Protein AF-A0AAD9QFB3-F1 (afdb_monomer)

Radius of gyration: 16.31 Å; Cα contacts (8 Å, |Δi|>4): 448; chains: 1; bounding box: 41×35×41 Å

Structure (mmCIF, N/CA/C/O backbone):
data_AF-A0AAD9QFB3-F1
#
_entry.id   AF-A0AAD9QFB3-F1
#
loop_
_atom_site.group_PDB
_atom_site.id
_atom_site.type_symbol
_atom_site.label_atom_id
_atom_site.label_alt_id
_atom_site.label_comp_id
_atom_site.label_asym_id
_atom_site.label_entity_id
_atom_site.label_seq_id
_atom_site.pdbx_PDB_ins_code
_atom_site.Cartn_x
_atom_site.Cartn_y
_atom_site.Cartn_z
_atom_site.occupancy
_atom_site.B_iso_or_equiv
_atom_site.auth_seq_id
_atom_site.auth_comp_id
_atom_site.auth_asym_id
_atom_site.auth_atom_id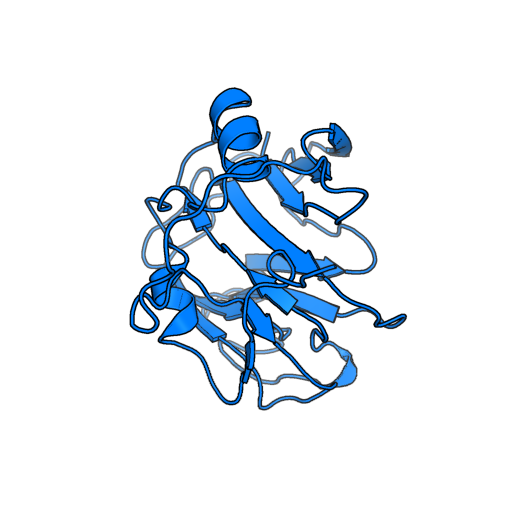
_atom_site.pdbx_PDB_model_num
ATOM 1 N N . MET A 1 1 ? -18.354 4.477 4.565 1.00 24.70 1 MET A N 1
ATOM 2 C CA . MET A 1 1 ? -17.288 5.054 5.407 1.00 24.70 1 MET A CA 1
ATOM 3 C C . MET A 1 1 ? -16.095 4.123 5.276 1.00 24.70 1 MET A C 1
ATOM 5 O O . MET A 1 1 ? -15.901 3.274 6.130 1.00 24.70 1 MET A O 1
ATOM 9 N N . PHE A 1 2 ? -15.364 4.218 4.167 1.00 27.84 2 PHE A N 1
ATOM 10 C CA . PHE A 1 2 ? -14.051 3.584 4.027 1.00 27.84 2 PHE A CA 1
ATOM 11 C C . PHE A 1 2 ? -13.033 4.673 4.279 1.00 27.84 2 PHE A C 1
ATOM 13 O O . PHE A 1 2 ? -12.935 5.585 3.470 1.00 27.84 2 PHE A O 1
ATOM 20 N N . LEU A 1 3 ? -12.399 4.649 5.445 1.00 29.14 3 LEU A N 1
ATOM 21 C CA . LEU A 1 3 ? -11.406 5.641 5.809 1.00 29.14 3 LEU A CA 1
ATOM 22 C C . LEU A 1 3 ? -10.061 5.149 5.288 1.00 29.14 3 LEU A C 1
ATOM 24 O O . LEU A 1 3 ? -9.533 4.160 5.792 1.00 29.14 3 LEU A O 1
ATOM 28 N N . VAL A 1 4 ? -9.553 5.808 4.252 1.00 38.34 4 VAL A N 1
ATOM 29 C CA . VAL A 1 4 ? -8.130 5.738 3.942 1.00 38.34 4 VAL A CA 1
ATOM 30 C C . VAL A 1 4 ? -7.520 7.009 4.510 1.00 38.34 4 VAL A C 1
ATOM 32 O O . VAL A 1 4 ? -7.871 8.114 4.089 1.00 38.34 4 VAL A O 1
ATOM 35 N N . ASP A 1 5 ? -6.699 6.837 5.542 1.00 39.72 5 ASP A N 1
ATOM 36 C CA . ASP A 1 5 ? -5.923 7.927 6.126 1.00 39.72 5 ASP A CA 1
ATOM 37 C C . ASP A 1 5 ? -4.552 7.924 5.453 1.00 39.72 5 ASP A C 1
ATOM 39 O O . ASP A 1 5 ? -3.779 6.978 5.632 1.00 39.72 5 ASP A O 1
ATOM 43 N N . ILE A 1 6 ? -4.300 8.940 4.628 1.00 36.41 6 ILE A N 1
ATOM 44 C CA . ILE A 1 6 ? -2.957 9.293 4.170 1.00 36.41 6 ILE A CA 1
ATOM 45 C C . ILE A 1 6 ? -2.558 10.465 5.050 1.00 36.41 6 ILE A C 1
ATOM 47 O O . ILE A 1 6 ? -2.930 11.594 4.764 1.00 36.41 6 ILE A O 1
ATOM 51 N N . ALA A 1 7 ? -1.849 10.229 6.144 1.00 31.44 7 ALA A N 1
ATOM 52 C CA . ALA A 1 7 ? -1.372 11.344 6.948 1.00 31.44 7 ALA A CA 1
ATOM 53 C C . ALA A 1 7 ? -0.164 12.005 6.251 1.00 31.44 7 ALA A C 1
ATOM 55 O O . ALA A 1 7 ? 0.818 11.330 5.924 1.00 31.44 7 ALA A O 1
ATOM 56 N N . GLU A 1 8 ? -0.268 13.310 5.978 1.00 35.59 8 GLU A N 1
ATOM 57 C CA . GLU A 1 8 ? 0.775 14.141 5.370 1.00 35.59 8 GLU A CA 1
ATOM 58 C C . GLU A 1 8 ? 1.444 14.932 6.498 1.00 35.59 8 GLU A C 1
ATOM 60 O O . GLU A 1 8 ? 0.808 15.696 7.210 1.00 35.59 8 GLU A O 1
ATOM 65 N N . GLN A 1 9 ? 2.755 14.790 6.680 1.00 37.06 9 GLN A N 1
ATOM 66 C CA . GLN A 1 9 ? 3.452 15.497 7.755 1.00 37.06 9 GLN A CA 1
ATOM 67 C C . GLN A 1 9 ? 3.398 17.024 7.577 1.00 37.06 9 GLN A C 1
ATOM 69 O O . GLN A 1 9 ? 4.158 17.586 6.785 1.00 37.06 9 GLN A O 1
ATOM 74 N N . LYS A 1 10 ? 2.605 17.720 8.403 1.00 32.03 10 LYS A N 1
ATOM 75 C CA . LYS A 1 10 ? 2.857 19.127 8.752 1.00 32.03 10 LYS A CA 1
ATOM 76 C C . LYS A 1 10 ? 2.828 19.338 10.267 1.00 32.03 10 LYS A C 1
ATOM 78 O O . LYS A 1 10 ? 1.786 19.286 10.905 1.00 32.03 10 LYS A O 1
ATOM 83 N N . GLU A 1 11 ? 4.030 19.603 10.779 1.00 29.38 11 GLU A N 1
ATOM 84 C CA . GLU A 1 11 ? 4.401 20.034 12.134 1.00 29.38 11 GLU A CA 1
ATOM 85 C C . GLU A 1 11 ? 4.150 19.043 13.286 1.00 29.38 11 GLU A C 1
ATOM 87 O O . GLU A 1 11 ? 3.057 18.894 13.828 1.00 29.38 11 GLU A O 1
ATOM 92 N N . ILE A 1 12 ? 5.243 18.422 13.743 1.00 35.47 12 ILE A N 1
ATOM 93 C CA . ILE A 1 12 ? 5.302 17.703 15.017 1.00 35.47 12 ILE A CA 1
ATOM 94 C C . ILE A 1 12 ? 5.444 18.733 16.142 1.00 35.47 12 ILE A C 1
ATOM 96 O O . ILE A 1 12 ? 6.481 19.381 16.284 1.00 35.47 12 ILE A O 1
ATOM 100 N N . LEU A 1 13 ? 4.418 18.840 16.990 1.00 30.02 13 LEU A N 1
ATOM 101 C CA . LEU A 1 13 ? 4.583 19.381 18.336 1.00 30.02 13 LEU A CA 1
ATOM 102 C C . LEU A 1 13 ? 5.555 18.473 19.094 1.00 30.02 13 LEU A C 1
ATOM 104 O O . LEU A 1 13 ? 5.301 17.283 19.280 1.00 30.02 13 LEU A O 1
ATOM 108 N N . SER A 1 14 ? 6.675 19.048 19.525 1.00 32.66 14 SER A N 1
ATOM 109 C CA . SER A 1 14 ? 7.717 18.385 20.305 1.00 32.66 14 SER A CA 1
ATOM 110 C C . SER A 1 14 ? 7.125 17.656 21.517 1.00 32.66 14 SER A C 1
ATOM 112 O O . SER A 1 14 ? 6.682 18.301 22.471 1.00 32.66 14 SER A O 1
ATOM 114 N N . TYR A 1 15 ? 7.153 16.322 21.518 1.00 31.41 15 TYR A N 1
ATOM 115 C CA . TYR A 1 15 ? 6.914 15.536 22.726 1.00 31.41 15 TYR A CA 1
ATOM 116 C C . TYR A 1 15 ? 8.156 14.723 23.082 1.00 31.41 15 TYR A C 1
ATOM 118 O O . TYR A 1 15 ? 8.513 13.733 22.447 1.00 31.41 15 TYR A O 1
ATOM 126 N N . THR A 1 16 ? 8.838 15.184 24.124 1.00 38.88 16 THR A N 1
ATOM 127 C CA . THR A 1 16 ? 9.991 14.551 24.751 1.00 38.88 16 THR A CA 1
ATOM 128 C C . THR A 1 16 ? 9.531 13.420 25.668 1.00 38.88 16 THR A C 1
ATOM 130 O O . THR A 1 16 ? 9.034 13.670 26.761 1.00 38.88 16 THR A O 1
ATOM 133 N N . SER A 1 17 ? 9.814 12.167 25.307 1.00 34.62 17 SER A N 1
ATOM 134 C CA . SER A 1 17 ? 10.154 11.155 26.316 1.00 34.62 17 SER A CA 1
ATOM 135 C C . SER A 1 17 ? 10.993 10.033 25.712 1.00 34.62 17 SER A C 1
ATOM 137 O O . SER A 1 17 ? 10.564 9.331 24.801 1.00 34.62 17 SER A O 1
ATOM 139 N N . ARG A 1 18 ? 12.211 9.885 26.240 1.00 41.81 18 ARG A N 1
ATOM 140 C CA . ARG A 1 18 ? 13.196 8.876 25.848 1.00 41.81 18 ARG A CA 1
ATOM 141 C C . ARG A 1 18 ? 12.680 7.467 26.148 1.00 41.81 18 ARG A C 1
ATOM 143 O O . ARG A 1 18 ? 12.423 7.140 27.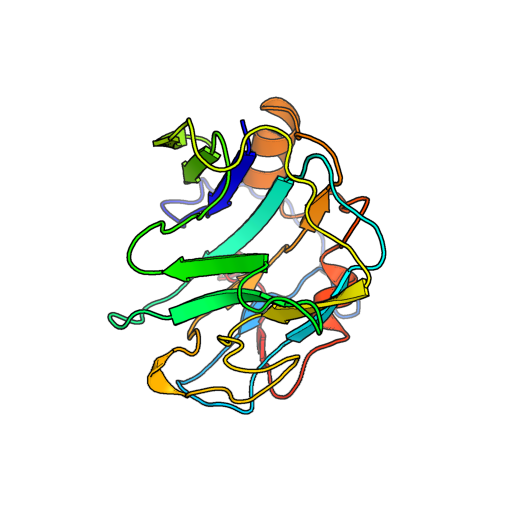304 1.00 41.81 18 ARG A O 1
ATOM 150 N N . LYS A 1 19 ? 12.712 6.599 25.143 1.00 41.44 19 LYS A N 1
ATOM 151 C CA . LYS A 1 19 ? 13.028 5.180 25.321 1.00 41.44 19 LYS A CA 1
ATOM 152 C C . LYS A 1 19 ? 14.044 4.842 24.237 1.00 41.44 19 LYS A C 1
ATOM 154 O O . LYS A 1 19 ? 13.814 5.154 23.075 1.00 41.44 19 LYS A O 1
ATOM 159 N N . SER A 1 20 ? 15.210 4.324 24.617 1.00 43.59 20 SER A N 1
ATOM 160 C CA . SER A 1 20 ? 16.210 3.889 23.642 1.00 43.59 20 SER A CA 1
ATOM 161 C C . SER A 1 20 ? 15.563 2.848 22.732 1.00 43.59 20 SER A C 1
ATOM 163 O O . SER A 1 20 ? 15.131 1.807 23.227 1.00 43.59 20 SER A O 1
ATOM 165 N N . MET A 1 21 ? 15.464 3.138 21.437 1.00 48.41 21 MET A N 1
ATOM 166 C CA . MET A 1 21 ? 14.979 2.165 20.468 1.00 48.41 21 MET A CA 1
ATOM 167 C C . MET A 1 21 ? 15.910 0.962 20.462 1.00 48.41 21 MET A C 1
ATOM 169 O O . MET A 1 21 ? 17.121 1.102 20.269 1.00 48.41 21 MET A O 1
ATOM 173 N N . ASN A 1 22 ? 15.333 -0.214 20.682 1.00 45.25 22 ASN A N 1
ATOM 174 C CA . ASN A 1 22 ? 16.036 -1.453 20.430 1.00 45.25 22 ASN A CA 1
ATOM 175 C C . ASN A 1 22 ? 16.151 -1.582 18.905 1.00 45.25 22 ASN A C 1
ATOM 177 O O . ASN A 1 22 ? 15.138 -1.545 18.207 1.00 45.25 22 ASN A O 1
ATOM 181 N N . LYS A 1 23 ? 17.379 -1.659 18.379 1.00 44.69 23 LYS A N 1
ATOM 182 C CA . LYS A 1 23 ? 17.642 -1.700 16.924 1.00 44.69 23 LYS A CA 1
ATOM 183 C C . LYS A 1 23 ? 17.046 -2.936 16.236 1.00 44.69 23 LYS A C 1
ATOM 185 O O . LYS A 1 23 ? 16.942 -2.960 15.016 1.00 44.69 23 LYS A O 1
ATOM 190 N N . ASP A 1 24 ? 16.624 -3.922 17.020 1.00 48.56 24 ASP A N 1
ATOM 191 C CA . ASP A 1 24 ? 16.143 -5.214 16.535 1.00 48.56 24 ASP A CA 1
ATOM 192 C C . ASP A 1 24 ? 14.610 -5.284 16.396 1.00 48.56 24 ASP A C 1
ATOM 194 O O . ASP A 1 24 ? 14.066 -6.305 15.982 1.00 48.56 24 ASP A O 1
ATOM 198 N N . GLU A 1 25 ? 13.885 -4.206 16.711 1.00 61.28 25 GLU A N 1
ATOM 199 C CA . GLU A 1 25 ? 12.437 -4.129 16.499 1.00 61.28 25 GLU A CA 1
ATOM 200 C C . GLU A 1 25 ? 12.138 -3.572 15.099 1.00 61.28 25 GLU A C 1
ATOM 202 O O . GLU A 1 25 ? 12.122 -2.362 14.870 1.00 61.28 25 GLU A O 1
ATOM 207 N N . TRP A 1 26 ? 11.890 -4.470 14.141 1.00 53.91 26 TRP A N 1
ATOM 208 C CA . TRP A 1 26 ? 11.601 -4.131 12.740 1.00 53.91 26 TRP A CA 1
ATOM 209 C C . TRP A 1 26 ? 10.402 -3.192 12.541 1.00 53.91 26 TRP A C 1
ATOM 211 O O . TRP A 1 26 ? 10.332 -2.520 11.518 1.00 53.91 26 TRP A O 1
ATOM 221 N N . SER A 1 27 ? 9.496 -3.082 13.519 1.00 58.47 27 SER A N 1
ATOM 222 C CA . SER A 1 27 ? 8.384 -2.118 13.515 1.00 58.47 27 SER A CA 1
ATOM 223 C C . SER A 1 27 ? 8.834 -0.660 13.555 1.00 58.47 27 SER A C 1
ATOM 225 O O . SER A 1 27 ? 8.024 0.226 13.305 1.00 58.47 27 SER A O 1
ATOM 227 N N . ASN A 1 28 ? 10.104 -0.412 13.883 1.00 69.75 28 ASN A N 1
ATOM 228 C CA . ASN A 1 28 ? 10.607 0.920 14.167 1.00 69.75 28 ASN A CA 1
ATOM 229 C C . ASN A 1 28 ? 11.291 1.595 12.975 1.00 69.75 28 ASN A C 1
ATOM 231 O O . ASN A 1 28 ? 11.933 2.611 13.209 1.00 69.75 28 ASN A O 1
ATOM 235 N N . TYR A 1 29 ? 11.184 1.079 11.752 1.00 78.00 29 TYR A N 1
ATOM 236 C CA . TYR A 1 29 ? 11.821 1.653 10.561 1.00 78.00 29 TYR A CA 1
ATOM 237 C C . TYR A 1 29 ? 10.788 2.098 9.533 1.00 78.00 29 TYR A C 1
ATOM 239 O O . TYR A 1 29 ? 9.723 1.495 9.449 1.00 78.00 29 TYR A O 1
ATOM 247 N N . ASP A 1 30 ? 11.146 3.088 8.717 1.00 85.25 30 ASP A N 1
ATOM 248 C CA . ASP A 1 30 ? 10.407 3.446 7.507 1.00 85.25 30 ASP A CA 1
ATOM 249 C C . ASP A 1 30 ? 10.948 2.630 6.323 1.00 85.25 30 ASP A C 1
ATOM 251 O O . ASP A 1 30 ? 12.157 2.387 6.214 1.00 85.25 30 ASP A O 1
ATOM 255 N N . LEU A 1 31 ? 10.059 2.232 5.414 1.00 91.19 31 LEU A N 1
ATOM 256 C CA . LEU A 1 31 ? 10.433 1.664 4.123 1.00 91.19 31 LEU A CA 1
ATOM 257 C C . LEU A 1 31 ? 10.662 2.794 3.124 1.00 91.19 31 LEU A C 1
ATOM 259 O O . LEU A 1 31 ? 9.749 3.572 2.859 1.00 91.19 31 LEU A O 1
ATOM 263 N N . TYR A 1 32 ? 11.869 2.878 2.572 1.00 92.69 32 TYR A N 1
ATOM 264 C CA . TYR A 1 32 ? 12.289 3.925 1.650 1.00 92.69 32 TYR A CA 1
ATOM 265 C C . TYR A 1 32 ? 12.483 3.390 0.228 1.00 92.69 32 TYR A C 1
ATOM 267 O O . TYR A 1 32 ? 13.241 2.448 -0.011 1.00 92.69 32 TYR A O 1
ATOM 275 N N . PHE A 1 33 ? 11.795 4.036 -0.710 1.00 94.50 33 PHE A N 1
ATOM 276 C CA . PHE A 1 33 ? 11.798 3.787 -2.146 1.00 94.50 33 PHE A CA 1
ATOM 277 C C . PHE A 1 33 ? 12.608 4.911 -2.816 1.00 94.50 33 PHE A C 1
ATOM 279 O O . PHE A 1 33 ? 12.076 6.011 -3.009 1.00 94.50 33 PHE A O 1
ATOM 286 N N . PRO A 1 34 ? 13.903 4.687 -3.110 1.00 90.75 34 PRO A N 1
ATOM 287 C CA . PRO A 1 34 ? 14.848 5.766 -3.406 1.00 90.75 34 PRO A CA 1
ATOM 288 C C . PRO A 1 34 ? 14.656 6.409 -4.781 1.00 90.75 34 PRO A C 1
ATOM 290 O O . PRO A 1 34 ? 15.041 7.561 -4.982 1.00 90.75 34 PRO A O 1
ATOM 293 N N . SER A 1 35 ? 14.099 5.673 -5.741 1.00 93.69 35 SER A N 1
ATOM 294 C CA . SER A 1 35 ? 13.980 6.115 -7.128 1.00 93.69 35 SER A CA 1
ATOM 295 C C . SER A 1 35 ? 12.870 5.378 -7.864 1.00 93.69 35 SER A C 1
ATOM 297 O O . SER A 1 35 ? 12.411 4.329 -7.424 1.00 93.69 35 SER A O 1
ATOM 299 N N . LYS A 1 36 ? 12.473 5.925 -9.015 1.00 93.38 36 LYS A N 1
ATOM 300 C CA . LYS A 1 36 ? 11.558 5.277 -9.954 1.00 93.38 36 LYS A CA 1
ATOM 301 C C . LYS A 1 36 ? 12.208 4.013 -10.517 1.00 93.38 36 LYS A C 1
ATOM 303 O O . LYS A 1 36 ? 13.213 4.103 -11.222 1.00 93.38 36 LYS A O 1
ATOM 308 N N . ASP A 1 37 ? 11.655 2.846 -10.212 1.00 95.81 37 ASP A N 1
ATOM 309 C CA . ASP A 1 37 ? 12.157 1.551 -10.675 1.00 95.81 37 ASP A CA 1
ATOM 310 C C . ASP A 1 37 ? 11.046 0.488 -10.643 1.00 95.81 37 ASP A C 1
ATOM 312 O O . ASP A 1 37 ? 9.928 0.775 -10.232 1.00 95.81 37 ASP A O 1
ATOM 316 N N . VAL A 1 38 ? 11.353 -0.733 -11.086 1.00 96.56 38 VAL A N 1
ATOM 317 C CA . VAL A 1 38 ? 10.427 -1.887 -11.089 1.00 96.56 38 VAL A CA 1
ATOM 318 C C . VAL A 1 38 ? 10.851 -3.012 -10.135 1.00 96.56 38 VAL A C 1
ATOM 320 O O . VAL A 1 38 ? 10.242 -4.077 -10.101 1.00 96.56 38 VAL A O 1
ATOM 323 N N . ASN A 1 39 ? 11.943 -2.826 -9.395 1.00 96.75 39 ASN A N 1
ATOM 324 C CA . ASN A 1 39 ? 12.577 -3.868 -8.584 1.00 96.75 39 ASN A CA 1
ATOM 325 C C . ASN A 1 39 ? 12.368 -3.663 -7.079 1.00 96.75 39 ASN A C 1
ATOM 327 O O . ASN A 1 39 ? 12.616 -4.596 -6.311 1.00 96.75 39 ASN A O 1
ATOM 331 N N . SER A 1 40 ? 11.937 -2.468 -6.677 1.00 96.94 40 SER A N 1
ATOM 332 C CA . SER A 1 40 ? 11.710 -2.031 -5.305 1.00 96.94 40 SER A CA 1
ATOM 333 C C . SER A 1 40 ? 10.227 -2.131 -4.975 1.00 96.94 40 SER A C 1
ATOM 335 O O . SER A 1 40 ? 9.419 -1.334 -5.454 1.00 96.94 40 SER A O 1
ATOM 337 N N . TYR A 1 41 ? 9.848 -3.131 -4.182 1.00 97.38 41 TYR A N 1
ATOM 338 C CA . TYR A 1 41 ? 8.461 -3.336 -3.760 1.00 97.38 41 TYR A CA 1
ATOM 339 C C . TYR A 1 41 ? 8.359 -4.164 -2.480 1.00 97.38 41 TYR A C 1
ATOM 341 O O . TYR A 1 41 ? 9.296 -4.851 -2.077 1.00 97.38 41 TYR A O 1
ATOM 349 N N . VAL A 1 42 ? 7.189 -4.138 -1.849 1.00 97.00 42 VAL A N 1
ATOM 350 C CA . VAL A 1 42 ? 6.815 -5.102 -0.801 1.00 97.00 42 VAL A CA 1
ATOM 351 C C . VAL A 1 42 ? 5.738 -6.016 -1.345 1.00 97.00 42 VAL A C 1
ATOM 353 O O . VAL A 1 42 ? 4.854 -5.541 -2.055 1.00 97.00 42 VAL A O 1
ATOM 356 N N . LYS A 1 43 ? 5.787 -7.306 -1.005 1.00 96.62 43 LYS A N 1
ATOM 357 C CA . LYS A 1 43 ? 4.790 -8.282 -1.453 1.00 96.62 43 LYS A CA 1
ATOM 358 C C . LYS A 1 43 ? 4.141 -8.997 -0.278 1.00 96.62 43 LYS A C 1
ATOM 360 O O . LYS A 1 43 ? 4.774 -9.804 0.391 1.00 96.62 43 LYS A O 1
ATOM 365 N N . GLN A 1 44 ? 2.844 -8.775 -0.112 1.00 96.06 44 GLN A N 1
ATOM 366 C CA . GLN A 1 44 ? 2.007 -9.461 0.868 1.00 96.06 44 GLN A CA 1
ATOM 367 C C . GLN A 1 44 ? 0.886 -10.247 0.182 1.00 96.06 44 GLN A C 1
ATOM 369 O O . GLN A 1 44 ? 0.623 -10.101 -1.011 1.00 96.06 44 GLN A O 1
ATOM 374 N N . THR A 1 45 ? 0.215 -11.107 0.945 1.00 94.94 45 THR A N 1
ATOM 375 C CA . THR A 1 45 ? -0.972 -11.836 0.481 1.00 94.94 45 THR A CA 1
ATOM 376 C C . THR A 1 45 ? -2.165 -11.464 1.341 1.00 94.94 45 THR A C 1
ATOM 378 O O . THR A 1 45 ? -2.033 -11.294 2.550 1.00 94.94 45 THR A O 1
ATOM 381 N N . LEU A 1 46 ? -3.332 -11.337 0.717 1.00 92.38 46 LEU A N 1
ATOM 382 C CA . LEU A 1 46 ? -4.590 -11.080 1.412 1.00 92.38 46 LEU A CA 1
ATOM 383 C C . LEU A 1 46 ? -5.451 -12.322 1.235 1.00 92.38 46 LEU A C 1
ATOM 385 O O . LEU A 1 46 ? -5.883 -12.618 0.124 1.00 92.38 46 LEU A O 1
ATOM 389 N N . SER A 1 47 ? -5.629 -13.081 2.315 1.00 91.38 47 SER A N 1
ATOM 390 C CA . SER A 1 47 ? -6.196 -14.437 2.250 1.00 91.38 47 SER A CA 1
ATOM 391 C C . SER A 1 47 ? -7.720 -14.475 2.345 1.00 91.38 47 SER A C 1
ATOM 393 O O . SER A 1 47 ? -8.334 -15.365 1.766 1.00 91.38 47 SER A O 1
ATOM 395 N N . SER A 1 48 ? -8.324 -13.523 3.052 1.00 88.94 48 SER A N 1
ATOM 396 C CA . SER A 1 48 ? -9.755 -13.530 3.37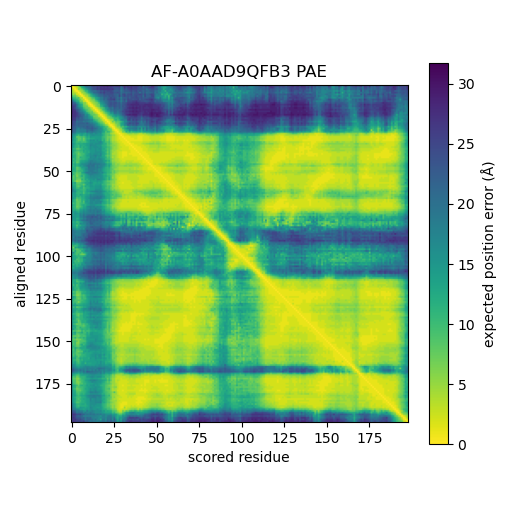2 1.00 88.94 48 SER A CA 1
ATOM 397 C C . SER A 1 48 ? -10.522 -12.502 2.555 1.00 88.94 48 SER A C 1
ATOM 399 O O . SER A 1 48 ? -10.012 -11.419 2.297 1.00 88.94 48 SER A O 1
ATOM 401 N N . ASP A 1 49 ? -11.762 -12.817 2.202 1.00 86.12 49 ASP A N 1
ATOM 402 C CA . ASP A 1 49 ? -12.691 -11.841 1.637 1.00 86.12 49 ASP A CA 1
ATOM 403 C C . ASP A 1 49 ? -12.951 -10.691 2.628 1.00 86.12 49 ASP A C 1
ATOM 405 O O . ASP A 1 49 ? -12.972 -10.894 3.845 1.00 86.12 49 ASP A O 1
ATOM 409 N N . LEU A 1 50 ? -13.159 -9.483 2.102 1.00 80.94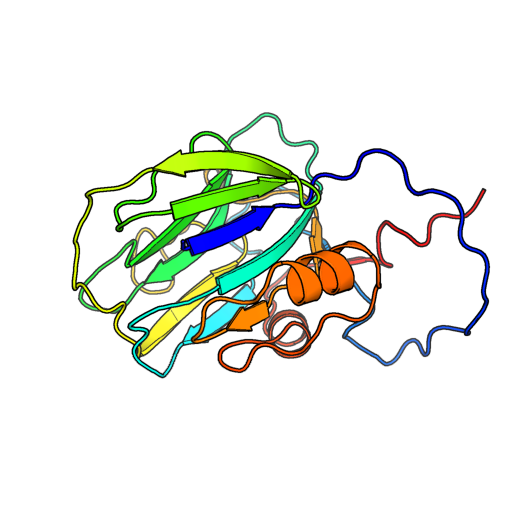 50 LEU A N 1
ATOM 410 C CA . LEU A 1 50 ? -13.445 -8.279 2.876 1.00 80.94 50 LEU A CA 1
ATOM 411 C C . LEU A 1 50 ? -14.766 -7.659 2.413 1.00 80.94 50 LEU A C 1
ATOM 413 O O . LEU A 1 50 ? -14.859 -7.074 1.331 1.00 80.94 50 LEU A O 1
ATOM 417 N N . ASP A 1 51 ? -15.786 -7.750 3.264 1.00 74.56 51 ASP A N 1
ATOM 418 C CA . ASP A 1 51 ? -17.059 -7.035 3.088 1.00 74.56 51 ASP A CA 1
ATOM 419 C C . ASP A 1 51 ? -16.923 -5.544 3.428 1.00 74.56 51 ASP A C 1
ATOM 421 O O . ASP A 1 51 ? -17.623 -4.683 2.893 1.00 74.56 51 ASP A O 1
ATOM 425 N N . MET A 1 52 ? -16.006 -5.238 4.346 1.00 73.44 52 MET A N 1
ATOM 426 C CA . MET A 1 52 ? -15.585 -3.893 4.700 1.00 73.44 52 MET A CA 1
ATOM 427 C C . MET A 1 52 ? -14.132 -3.910 5.161 1.00 73.44 52 MET A C 1
ATOM 429 O O . MET A 1 52 ? -13.644 -4.931 5.643 1.00 73.44 52 MET A O 1
ATOM 433 N N . PHE A 1 53 ? -13.441 -2.779 5.046 1.00 78.56 53 PHE A N 1
ATOM 434 C CA . PHE A 1 53 ? -12.059 -2.686 5.495 1.00 78.56 53 PHE A CA 1
ATOM 435 C C . PHE A 1 53 ? -11.641 -1.250 5.813 1.00 78.56 53 PHE A C 1
ATOM 437 O O . PHE A 1 53 ? -12.285 -0.290 5.387 1.00 78.56 53 PHE A O 1
ATOM 444 N N . THR A 1 54 ? -10.535 -1.121 6.541 1.00 75.81 54 THR A N 1
ATOM 445 C CA . THR A 1 54 ? -9.795 0.138 6.719 1.00 75.81 54 THR A CA 1
ATOM 446 C C . THR A 1 54 ? -8.332 -0.125 6.424 1.00 75.81 54 THR A C 1
ATOM 448 O O . THR A 1 54 ? -7.796 -1.097 6.947 1.00 75.81 54 THR A O 1
ATOM 451 N N . ILE A 1 55 ? -7.680 0.740 5.648 1.00 82.19 55 ILE A N 1
ATOM 452 C CA . ILE A 1 55 ? -6.223 0.757 5.510 1.00 82.19 55 ILE A CA 1
ATOM 453 C C . ILE A 1 55 ? -5.672 2.086 6.033 1.00 82.19 55 ILE A C 1
ATOM 455 O O . ILE A 1 55 ? -6.173 3.154 5.678 1.00 82.19 55 ILE A O 1
ATOM 459 N N . CYS A 1 56 ? -4.643 2.015 6.875 1.00 78.62 56 CYS A N 1
ATOM 460 C CA . CYS A 1 56 ? -3.936 3.182 7.398 1.00 78.62 56 CYS A CA 1
ATOM 461 C C . CYS A 1 56 ? -2.439 3.004 7.175 1.00 78.62 56 CYS A C 1
ATOM 463 O O . CYS A 1 56 ? -1.903 1.920 7.412 1.00 78.62 56 CYS A O 1
ATOM 465 N N . PHE A 1 57 ? -1.773 4.063 6.726 1.00 80.94 57 PHE A N 1
ATOM 466 C CA . PHE A 1 57 ? -0.322 4.120 6.612 1.00 80.94 57 PHE A CA 1
ATOM 467 C C . PHE A 1 57 ? 0.144 5.571 6.567 1.00 80.94 57 PHE A C 1
ATOM 469 O O . PHE A 1 57 ? -0.596 6.482 6.200 1.00 80.94 57 PHE A O 1
ATOM 476 N N . TRP A 1 58 ? 1.404 5.766 6.920 1.00 77.75 58 TRP A N 1
ATOM 477 C CA . TRP A 1 58 ? 2.110 7.025 6.758 1.00 77.75 58 TRP A CA 1
ATOM 478 C C . TRP A 1 58 ? 2.877 6.997 5.451 1.00 77.75 58 TRP A C 1
ATOM 480 O O . TRP A 1 58 ? 3.456 5.965 5.099 1.00 77.75 58 TRP A O 1
ATOM 490 N N . MET A 1 59 ? 2.929 8.129 4.758 1.00 80.31 59 MET A N 1
ATOM 491 C CA . MET A 1 59 ? 3.800 8.274 3.602 1.00 80.31 59 MET A CA 1
ATOM 492 C C . MET A 1 59 ? 4.406 9.671 3.512 1.00 80.31 59 MET A C 1
ATOM 494 O O . MET A 1 59 ? 3.778 10.667 3.854 1.00 80.31 59 MET A O 1
ATOM 498 N N . GLU A 1 60 ? 5.630 9.734 3.009 1.00 79.56 60 GLU A N 1
ATOM 499 C CA . GLU A 1 60 ? 6.357 10.969 2.720 1.00 79.56 60 GLU A CA 1
ATOM 500 C C . GLU A 1 60 ? 6.899 10.860 1.296 1.00 79.56 60 GLU A C 1
ATOM 502 O O . GLU A 1 60 ? 7.471 9.835 0.933 1.00 79.56 60 GLU A O 1
ATOM 507 N N . THR A 1 61 ? 6.741 11.887 0.468 1.00 79.25 61 THR A N 1
ATOM 508 C CA . THR A 1 61 ? 7.296 11.873 -0.889 1.00 79.25 61 THR A CA 1
ATOM 509 C C . THR A 1 61 ? 7.579 13.283 -1.384 1.00 79.25 61 THR A C 1
ATOM 511 O O . THR A 1 61 ? 6.781 14.196 -1.180 1.00 79.25 61 THR A O 1
ATOM 514 N N . ASN A 1 62 ? 8.714 13.433 -2.063 1.00 76.25 62 ASN A N 1
ATOM 515 C CA . ASN A 1 62 ? 9.105 14.658 -2.760 1.00 76.25 62 ASN A CA 1
ATOM 516 C C . ASN A 1 62 ? 8.940 14.527 -4.281 1.00 76.25 62 ASN A C 1
ATOM 518 O O . ASN A 1 62 ? 9.332 15.431 -5.018 1.00 76.25 62 ASN A O 1
ATOM 522 N N . ASP A 1 63 ? 8.386 13.409 -4.759 1.00 75.50 63 ASP A N 1
ATOM 523 C CA . ASP A 1 63 ? 8.123 13.224 -6.179 1.00 75.50 63 ASP A CA 1
ATOM 524 C C . ASP A 1 63 ? 7.012 14.172 -6.625 1.00 75.50 63 ASP A C 1
ATOM 526 O O . ASP A 1 63 ? 5.967 14.287 -5.978 1.00 75.50 63 ASP A O 1
ATOM 530 N N . SER A 1 64 ? 7.220 14.851 -7.744 1.00 76.12 64 SER A N 1
ATOM 531 C CA . SER A 1 64 ? 6.162 15.611 -8.407 1.00 76.12 64 SER A CA 1
ATOM 532 C C . SER A 1 64 ? 5.358 14.741 -9.372 1.00 76.12 64 SER A C 1
ATOM 534 O O . SER A 1 64 ? 4.272 15.140 -9.796 1.00 76.12 64 SER A O 1
ATOM 536 N N . GLN A 1 65 ? 5.870 13.556 -9.715 1.00 76.56 65 GLN A N 1
ATOM 537 C CA . GLN A 1 65 ? 5.201 12.612 -10.594 1.00 76.56 65 GLN A CA 1
ATOM 538 C C . GLN A 1 65 ? 4.230 11.719 -9.808 1.00 76.56 65 GLN A C 1
ATOM 540 O O . GLN A 1 65 ? 4.456 11.431 -8.627 1.00 76.56 65 GLN A O 1
ATOM 545 N N . PRO A 1 66 ? 3.150 11.256 -10.461 1.00 72.50 66 PRO A N 1
ATOM 546 C CA . PRO A 1 66 ? 2.252 10.281 -9.864 1.00 72.50 66 PRO A CA 1
ATOM 547 C C . PRO A 1 66 ? 2.958 8.978 -9.472 1.00 72.50 66 PRO A C 1
ATOM 549 O O . PRO A 1 66 ? 3.977 8.627 -10.064 1.00 72.50 66 PRO A O 1
ATOM 552 N N . GLY A 1 67 ? 2.392 8.220 -8.531 1.00 79.12 67 GLY A N 1
ATOM 553 C CA . GLY A 1 67 ? 2.873 6.872 -8.209 1.00 79.12 67 GLY A CA 1
ATOM 554 C C . GLY A 1 67 ? 1.877 6.039 -7.400 1.00 79.12 67 GLY A C 1
ATOM 555 O O . GLY A 1 67 ? 1.070 6.588 -6.643 1.00 79.12 67 GLY A O 1
ATOM 556 N N . THR A 1 68 ? 1.944 4.715 -7.550 1.00 85.19 68 THR A N 1
ATOM 557 C CA . THR A 1 68 ? 1.098 3.749 -6.835 1.00 85.19 68 THR A CA 1
ATOM 558 C C . THR A 1 68 ? 1.740 3.346 -5.513 1.00 85.19 68 THR A C 1
ATOM 560 O O . THR A 1 68 ? 2.807 2.732 -5.481 1.00 85.19 68 THR A O 1
ATOM 563 N N . THR A 1 69 ? 1.080 3.664 -4.399 1.00 85.94 69 THR A N 1
ATOM 564 C CA . THR A 1 69 ? 1.568 3.308 -3.058 1.00 85.94 69 THR A CA 1
ATOM 565 C C . THR A 1 69 ? 1.165 1.895 -2.669 1.00 85.94 69 THR A C 1
ATOM 567 O O . THR A 1 69 ? 1.970 1.178 -2.083 1.00 85.94 69 THR A O 1
ATOM 570 N N . PHE A 1 70 ? -0.049 1.473 -3.017 1.00 88.81 70 PHE A N 1
ATOM 571 C CA . PHE A 1 70 ? -0.600 0.166 -2.667 1.00 88.81 70 PHE A CA 1
ATOM 572 C C . PHE A 1 70 ? -1.451 -0.350 -3.824 1.00 88.81 70 PHE A C 1
ATOM 574 O O . PHE A 1 70 ? -2.369 0.337 -4.261 1.00 88.81 70 PHE A O 1
ATOM 581 N N . SER A 1 71 ? -1.197 -1.564 -4.292 1.00 89.31 71 SER A N 1
ATOM 582 C CA . SER A 1 71 ? -2.015 -2.237 -5.298 1.00 89.31 71 SER A CA 1
ATOM 583 C C . SER A 1 71 ? -2.370 -3.646 -4.841 1.00 89.31 71 SER A C 1
ATOM 585 O O . SER A 1 71 ? -1.563 -4.361 -4.248 1.00 89.31 71 SER A O 1
ATOM 587 N N . TYR A 1 72 ? -3.595 -4.062 -5.123 1.00 89.50 72 TYR A N 1
ATOM 588 C CA . TYR A 1 72 ? -4.124 -5.377 -4.810 1.00 89.50 72 TYR A CA 1
ATOM 589 C C . TYR A 1 72 ? -4.789 -5.974 -6.043 1.00 89.50 72 TYR A C 1
ATOM 591 O O . TYR A 1 72 ? -5.659 -5.354 -6.662 1.00 89.50 72 TYR A O 1
ATOM 599 N N . ALA A 1 73 ? -4.394 -7.199 -6.374 1.00 86.25 73 ALA A N 1
ATOM 600 C CA . ALA A 1 73 ? -4.936 -7.937 -7.501 1.00 86.25 73 ALA A CA 1
ATOM 601 C C . ALA A 1 73 ? -5.251 -9.380 -7.107 1.00 86.25 73 ALA A C 1
ATOM 603 O O . ALA A 1 73 ? -4.507 -10.025 -6.360 1.00 86.25 73 ALA A O 1
ATOM 604 N N . ILE A 1 74 ? -6.329 -9.907 -7.680 1.00 88.19 74 ILE A N 1
ATOM 605 C CA . ILE A 1 74 ? -6.639 -11.338 -7.703 1.00 88.19 74 ILE A CA 1
ATOM 606 C C . ILE A 1 74 ? -6.439 -11.856 -9.131 1.00 88.19 74 ILE A C 1
ATOM 608 O O . ILE A 1 74 ? -6.464 -11.090 -10.092 1.00 88.19 74 ILE A O 1
ATOM 612 N N . SER A 1 75 ? -6.260 -13.164 -9.307 1.00 85.88 75 SER A N 1
ATOM 613 C CA . SER A 1 75 ? -5.966 -13.749 -10.628 1.00 85.88 75 SER A CA 1
ATOM 614 C C . SER A 1 75 ? -7.045 -13.487 -11.690 1.00 85.88 75 SER A C 1
ATOM 616 O O . SER A 1 75 ? -6.758 -13.548 -12.882 1.00 85.88 75 SER A O 1
ATOM 618 N N . SER A 1 76 ? -8.278 -13.196 -11.267 1.00 79.62 76 SER A N 1
ATOM 619 C CA . SER A 1 76 ? -9.432 -12.929 -12.133 1.00 79.62 76 SER A CA 1
ATOM 620 C C . SER A 1 76 ? -9.776 -11.443 -12.301 1.00 79.62 76 SER A C 1
ATOM 622 O O . SER A 1 76 ? -10.638 -11.119 -13.115 1.00 79.62 76 SER A O 1
ATOM 624 N N . SER A 1 77 ? -9.139 -10.546 -11.543 1.00 75.12 77 SER A N 1
ATOM 625 C CA . SER A 1 77 ? -9.451 -9.114 -11.509 1.00 75.12 77 SER A CA 1
ATOM 626 C C . SER A 1 77 ? -8.223 -8.329 -11.047 1.00 75.12 77 SER A C 1
ATOM 628 O O . SER A 1 77 ? -7.792 -8.433 -9.895 1.00 75.12 77 SER A O 1
ATOM 630 N N . LEU A 1 78 ? -7.650 -7.553 -11.966 1.00 63.19 78 LEU A N 1
ATOM 631 C CA . LEU A 1 78 ? -6.630 -6.556 -11.645 1.00 63.19 78 LEU A CA 1
ATOM 632 C C . LEU A 1 78 ? -7.312 -5.304 -11.075 1.00 63.19 78 LEU A C 1
ATOM 634 O O . LEU A 1 78 ? -8.473 -5.040 -11.394 1.00 63.19 78 LEU A O 1
ATOM 638 N N . ASN A 1 79 ? -6.591 -4.519 -10.271 1.00 66.19 79 ASN A N 1
ATOM 639 C CA . ASN A 1 79 ? -7.116 -3.315 -9.610 1.00 66.19 79 ASN A CA 1
ATOM 640 C C . ASN A 1 79 ? -8.318 -3.586 -8.694 1.00 66.19 79 ASN A C 1
ATOM 642 O O . ASN A 1 79 ? -9.267 -2.804 -8.633 1.00 66.19 79 ASN A O 1
ATOM 646 N N . GLU A 1 80 ? -8.270 -4.705 -7.971 1.00 60.00 80 GLU A N 1
ATOM 647 C CA . GLU A 1 80 ? -9.269 -5.037 -6.956 1.00 60.00 80 GLU A CA 1
ATOM 648 C C . GLU A 1 80 ? -9.247 -4.003 -5.809 1.00 60.00 80 GLU A C 1
ATOM 650 O O . GLU A 1 80 ? -10.296 -3.675 -5.254 1.00 60.00 80 GLU A O 1
ATOM 655 N N . LEU A 1 81 ? -8.066 -3.440 -5.509 1.00 59.72 81 LEU A N 1
ATOM 656 C CA . LEU A 1 81 ? -7.883 -2.212 -4.727 1.00 59.72 81 LEU A CA 1
ATOM 657 C C . LEU A 1 81 ? -6.555 -1.538 -5.109 1.00 59.72 81 LEU A C 1
ATOM 659 O O . LEU A 1 81 ? -5.500 -2.131 -4.915 1.00 59.72 81 LEU A O 1
ATOM 663 N N . THR A 1 82 ? -6.589 -0.291 -5.580 1.00 54.16 82 THR A N 1
ATOM 664 C CA . THR A 1 82 ? -5.379 0.480 -5.922 1.00 54.16 82 THR A CA 1
ATOM 665 C C . THR A 1 82 ? -5.424 1.855 -5.258 1.00 54.16 82 THR A C 1
ATOM 667 O O . THR A 1 82 ? -6.442 2.543 -5.316 1.00 54.16 82 THR A O 1
ATOM 670 N N . LEU A 1 83 ? -4.328 2.248 -4.607 1.00 58.38 83 LEU A N 1
ATOM 671 C CA . LEU A 1 83 ? -4.109 3.568 -4.021 1.00 58.38 83 LEU A CA 1
ATOM 672 C C . LEU A 1 83 ? -3.024 4.293 -4.826 1.00 58.38 83 LEU A C 1
ATOM 674 O O . LEU A 1 83 ? -1.861 3.882 -4.837 1.00 58.38 83 LEU A O 1
ATOM 678 N N . PHE A 1 84 ? -3.420 5.375 -5.497 1.00 46.19 84 PHE A N 1
ATOM 679 C CA . PHE A 1 84 ? -2.585 6.144 -6.417 1.00 46.19 84 PHE A CA 1
ATOM 680 C C . PHE A 1 84 ? -2.479 7.603 -5.972 1.00 46.19 84 PHE A C 1
ATOM 682 O O . PHE A 1 84 ? -3.477 8.242 -5.631 1.00 46.19 84 PHE A O 1
ATOM 689 N N . ARG A 1 85 ? -1.265 8.160 -5.991 1.00 48.94 85 ARG A N 1
ATOM 690 C CA . ARG A 1 85 ? -1.032 9.580 -5.714 1.00 48.94 85 ARG A CA 1
ATOM 691 C C . ARG A 1 85 ? -1.120 10.374 -7.016 1.00 48.94 85 ARG A C 1
ATOM 693 O O . ARG A 1 85 ? -0.129 10.478 -7.722 1.00 48.94 85 ARG A O 1
ATOM 700 N N . ASN A 1 86 ? -2.305 10.901 -7.320 1.00 34.16 86 ASN A N 1
ATOM 701 C CA . ASN A 1 86 ? -2.530 12.198 -7.988 1.00 34.16 86 ASN A CA 1
ATOM 702 C C . ASN A 1 86 ? -4.018 12.520 -8.143 1.00 34.16 86 ASN A C 1
ATOM 704 O O . ASN A 1 86 ? -4.367 13.684 -8.241 1.00 34.16 86 ASN A O 1
ATOM 708 N N . GLU A 1 87 ? -4.890 11.525 -8.056 1.00 36.53 87 GLU A N 1
ATOM 709 C CA . GLU A 1 87 ? -6.338 11.659 -7.958 1.00 36.53 87 GLU A CA 1
ATOM 710 C C . GLU A 1 87 ? -6.848 10.379 -7.292 1.00 36.53 87 GLU A C 1
ATOM 712 O O . GLU A 1 87 ? -6.328 9.287 -7.529 1.00 36.53 87 GLU A O 1
ATOM 717 N N . TRP A 1 88 ? -7.839 10.510 -6.414 1.00 41.22 88 TRP A N 1
ATOM 718 C CA . TRP A 1 88 ? -8.522 9.357 -5.843 1.00 41.22 88 TRP A CA 1
ATOM 719 C C . TRP A 1 88 ? -9.465 8.773 -6.890 1.00 41.22 88 TRP A C 1
ATOM 721 O O . TRP A 1 88 ? -10.613 9.197 -6.980 1.00 41.22 88 TRP A O 1
ATOM 731 N N . GLU A 1 89 ? -9.021 7.777 -7.650 1.00 34.69 89 GLU A N 1
ATOM 732 C CA . GLU A 1 89 ? -9.932 6.888 -8.374 1.00 34.69 89 GLU A CA 1
ATOM 733 C C . GLU A 1 89 ? -10.150 5.608 -7.564 1.00 34.69 89 GLU A C 1
ATOM 735 O O . GLU A 1 89 ? -9.510 4.586 -7.796 1.00 34.69 89 GLU A O 1
ATOM 740 N N . ASN A 1 90 ? -11.082 5.636 -6.605 1.00 39.59 90 ASN A N 1
ATOM 741 C CA . ASN A 1 90 ? -11.608 4.390 -6.057 1.00 39.59 90 ASN A CA 1
ATOM 742 C C . ASN A 1 90 ? -12.900 3.999 -6.785 1.00 39.59 90 ASN A C 1
ATOM 744 O O . ASN A 1 90 ? -13.962 4.595 -6.594 1.00 39.59 90 ASN A O 1
ATOM 748 N N . LYS A 1 91 ? -12.799 2.938 -7.587 1.00 42.34 91 LYS A N 1
ATOM 749 C CA . LYS A 1 91 ? -13.913 2.166 -8.142 1.00 42.34 91 LYS A CA 1
ATOM 750 C C . LYS A 1 91 ? -14.552 1.259 -7.067 1.00 42.34 91 LYS A C 1
ATOM 752 O O . LYS A 1 91 ? -14.733 0.075 -7.318 1.00 42.34 91 LYS A O 1
ATOM 757 N N . THR A 1 92 ? -14.942 1.778 -5.895 1.00 42.66 92 THR A N 1
ATOM 758 C CA . THR A 1 92 ? -15.778 1.070 -4.889 1.00 42.66 92 THR A CA 1
ATOM 759 C C . THR A 1 92 ? -16.585 2.054 -4.025 1.00 42.66 92 THR A C 1
ATOM 761 O O . THR A 1 92 ? -16.341 3.259 -4.028 1.00 42.66 92 THR A O 1
ATOM 764 N N . GLY A 1 93 ? -17.626 1.554 -3.353 1.00 45.50 93 GLY A N 1
ATOM 765 C CA . GLY A 1 93 ? -18.660 2.337 -2.662 1.00 45.50 93 GLY A CA 1
ATOM 766 C C . GLY A 1 93 ? -18.177 3.181 -1.494 1.00 45.50 93 GLY A C 1
ATOM 767 O O . GLY A 1 93 ? -16.999 3.235 -1.187 1.00 45.50 93 GLY A O 1
ATOM 768 N N . SER A 1 94 ? -19.107 3.892 -0.857 1.00 45.31 94 SER A N 1
ATOM 769 C CA . SER A 1 94 ? -18.860 5.156 -0.150 1.00 45.31 94 SER A CA 1
ATOM 770 C C . SER A 1 94 ? -17.574 5.283 0.673 1.00 45.31 94 SER A C 1
ATOM 772 O O . SER A 1 94 ? -17.484 4.758 1.790 1.00 45.31 94 SER A O 1
ATOM 774 N N . TRP A 1 95 ? -16.632 6.077 0.169 1.00 55.22 95 TRP A N 1
ATOM 775 C CA . TRP A 1 95 ? -15.287 6.268 0.707 1.00 55.22 95 TRP A CA 1
ATOM 776 C C . TRP A 1 95 ? -15.104 7.650 1.343 1.00 55.22 95 TRP A C 1
ATOM 778 O O . TRP A 1 95 ? -15.794 8.602 0.991 1.00 55.22 95 TRP A O 1
ATOM 788 N N . ASN A 1 96 ? -14.166 7.734 2.282 1.00 51.06 96 ASN A N 1
ATOM 789 C CA . ASN A 1 96 ? -13.730 8.929 2.988 1.00 51.06 96 ASN A CA 1
ATOM 790 C C . ASN A 1 96 ? -12.200 8.981 2.922 1.00 51.06 96 ASN A C 1
ATOM 792 O O . ASN A 1 96 ? -11.520 8.050 3.351 1.00 51.06 96 ASN A O 1
ATOM 796 N N . LEU A 1 97 ? -11.664 10.085 2.430 1.00 54.16 97 LEU A N 1
ATOM 797 C CA . LEU A 1 97 ? -10.248 10.389 2.501 1.00 54.16 97 LEU A CA 1
ATOM 798 C C . LEU A 1 97 ? -10.007 11.354 3.646 1.00 54.16 97 LEU A C 1
ATOM 800 O O . LEU A 1 97 ? -10.534 12.472 3.659 1.00 54.16 97 LEU A O 1
ATOM 804 N N . THR A 1 98 ? -9.170 10.915 4.568 1.00 49.31 98 THR A N 1
ATOM 805 C CA . THR A 1 98 ? -8.721 11.706 5.703 1.00 49.31 98 THR A CA 1
ATOM 806 C C . THR A 1 98 ? -7.222 11.941 5.552 1.00 49.31 98 THR A C 1
ATOM 808 O O . THR A 1 98 ? -6.503 11.052 5.106 1.00 49.31 98 THR A O 1
ATOM 811 N N . VAL A 1 99 ? -6.776 13.153 5.860 1.00 49.53 99 VAL A N 1
ATOM 812 C CA . VAL A 1 99 ? -5.358 13.506 5.971 1.00 49.53 99 VAL A CA 1
ATOM 813 C C . VAL A 1 99 ? -5.189 14.157 7.338 1.00 49.53 99 VAL A C 1
ATOM 815 O O . VAL A 1 99 ? -5.928 15.085 7.675 1.00 49.53 99 VAL A O 1
ATOM 818 N N . ASP A 1 100 ? -4.291 13.617 8.161 1.00 49.69 100 ASP A N 1
ATOM 819 C CA . ASP A 1 100 ? -4.002 14.065 9.535 1.00 49.69 100 ASP A CA 1
ATOM 820 C C . ASP A 1 100 ? -5.223 14.045 10.467 1.00 49.69 100 ASP A C 1
ATOM 822 O O . ASP A 1 100 ? -5.456 14.949 11.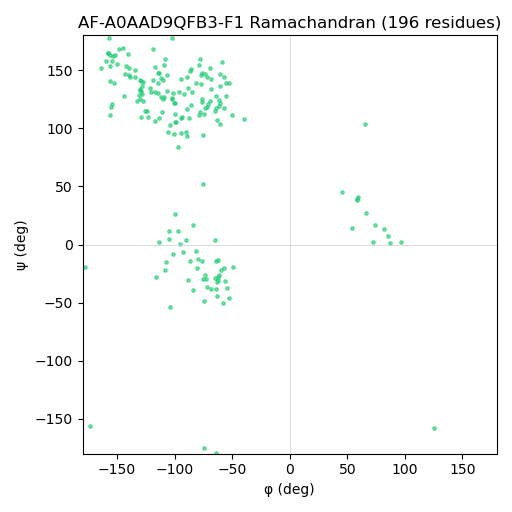275 1.00 49.69 100 ASP A O 1
ATOM 826 N N . GLY A 1 101 ? -6.072 13.025 10.325 1.00 47.88 101 GLY A N 1
ATOM 827 C CA . GLY A 1 101 ? -7.321 12.930 11.086 1.00 47.88 101 GLY A CA 1
ATOM 828 C C . GLY A 1 101 ? -8.413 13.921 10.651 1.00 47.88 101 GLY A C 1
ATOM 829 O O . GLY A 1 101 ? -9.503 13.917 11.234 1.00 47.88 101 GLY A O 1
ATOM 830 N N . LYS A 1 102 ? -8.175 14.741 9.615 1.00 46.78 102 LYS A N 1
ATOM 831 C CA . LYS A 1 102 ? -9.163 15.650 9.019 1.00 46.78 102 LYS A CA 1
ATOM 832 C C . LYS A 1 102 ? -9.718 15.075 7.717 1.00 46.78 102 LYS A C 1
ATOM 834 O O . LYS A 1 102 ? -8.972 14.772 6.795 1.00 46.78 102 LYS A O 1
ATOM 839 N N . LEU A 1 103 ? -11.042 14.960 7.613 1.00 54.75 103 LEU A N 1
ATOM 840 C CA . LEU A 1 103 ? -11.704 14.553 6.370 1.00 54.75 103 LEU A CA 1
ATOM 841 C C . LEU A 1 103 ? -11.443 15.606 5.282 1.00 54.75 103 LEU A C 1
ATOM 843 O O . LEU A 1 103 ? -11.870 16.753 5.431 1.00 54.75 103 LEU A O 1
ATOM 847 N N . ILE A 1 104 ? -10.769 15.223 4.198 1.00 55.19 104 ILE A N 1
ATOM 848 C CA . ILE A 1 104 ? -10.487 16.116 3.067 1.00 55.19 104 ILE A CA 1
ATOM 849 C C . ILE A 1 104 ? -11.304 15.777 1.816 1.00 55.19 104 ILE A C 1
ATOM 851 O O . ILE A 1 104 ? -11.508 16.656 0.982 1.00 55.19 104 ILE A O 1
ATOM 855 N N . ASN A 1 105 ? -11.804 14.543 1.675 1.00 51.62 105 ASN A N 1
ATOM 856 C CA . ASN A 1 105 ? -12.679 14.168 0.563 1.00 51.62 105 ASN A CA 1
ATOM 857 C C . ASN A 1 105 ? -13.593 12.989 0.938 1.00 51.62 105 ASN A C 1
ATOM 859 O O . ASN A 1 105 ? -13.310 12.248 1.877 1.00 51.62 105 ASN A O 1
ATOM 863 N N . HIS A 1 106 ? -14.714 12.833 0.241 1.00 58.47 106 HIS A N 1
ATOM 864 C CA . HIS A 1 106 ? -15.623 11.703 0.404 1.00 58.47 106 HIS A CA 1
ATOM 865 C C . HIS A 1 106 ? -16.456 11.480 -0.862 1.00 58.47 106 HIS A C 1
ATOM 867 O O . HIS A 1 106 ? -16.734 12.410 -1.616 1.00 58.47 106 HIS A O 1
ATOM 873 N N . GLY A 1 107 ? -16.901 10.244 -1.072 1.00 53.91 107 GLY A N 1
ATOM 874 C CA . GLY A 1 107 ? -17.755 9.853 -2.191 1.00 53.91 107 GLY A CA 1
ATOM 875 C C . GLY A 1 107 ? -18.754 8.771 -1.792 1.00 53.91 107 GLY A C 1
ATOM 876 O O . GLY A 1 107 ? -18.671 8.191 -0.711 1.00 53.91 107 GLY A O 1
ATOM 877 N N . SER A 1 108 ? -19.732 8.494 -2.656 1.00 48.16 108 SER A N 1
ATOM 878 C CA . SER A 1 108 ? -20.721 7.421 -2.468 1.00 48.16 108 SER A CA 1
ATOM 879 C C . SER A 1 108 ? -21.246 6.881 -3.800 1.00 48.16 108 SER A C 1
ATOM 881 O O . SER A 1 108 ? -21.076 7.522 -4.832 1.00 48.16 108 SER A O 1
ATOM 883 N N . GLY A 1 109 ? -21.869 5.695 -3.788 1.00 46.12 109 GLY A N 1
ATOM 884 C CA . GLY A 1 109 ? -22.671 5.197 -4.919 1.00 46.12 109 GLY A CA 1
ATOM 885 C C . GLY A 1 109 ? -22.008 4.233 -5.915 1.00 46.12 109 GLY A C 1
ATOM 886 O O . GLY A 1 109 ? -22.677 3.809 -6.851 1.00 46.12 109 GLY A O 1
ATOM 887 N N . PHE A 1 110 ? -20.752 3.822 -5.731 1.00 42.94 110 PHE A N 1
ATOM 888 C CA . PHE A 1 110 ? -20.104 2.834 -6.610 1.00 42.94 110 PHE A CA 1
ATOM 889 C C . PHE A 1 110 ? -20.204 1.409 -6.019 1.00 42.94 110 PHE A C 1
ATOM 891 O O . PHE A 1 110 ? -19.935 1.223 -4.847 1.00 42.94 110 PHE A O 1
ATOM 898 N N . GLN A 1 111 ? -20.619 0.384 -6.772 1.00 46.59 111 GLN A N 1
ATOM 899 C CA . GLN A 1 111 ? -20.579 -1.042 -6.349 1.00 46.59 111 GLN A CA 1
ATOM 900 C C . GLN A 1 111 ? -21.085 -1.375 -4.914 1.00 46.59 111 GLN A C 1
ATOM 902 O O . GLN A 1 111 ? -20.461 -2.144 -4.180 1.00 46.59 111 GLN A O 1
ATOM 907 N N . VAL A 1 112 ? -22.229 -0.820 -4.496 1.00 48.38 112 VAL A N 1
ATOM 908 C CA . VAL A 1 112 ? -22.874 -1.164 -3.211 1.00 48.38 112 VAL A CA 1
ATOM 909 C C . VAL A 1 112 ? -23.110 -2.680 -3.119 1.00 48.38 112 VAL A C 1
ATOM 911 O O . VAL A 1 112 ? -23.695 -3.267 -4.025 1.00 48.38 11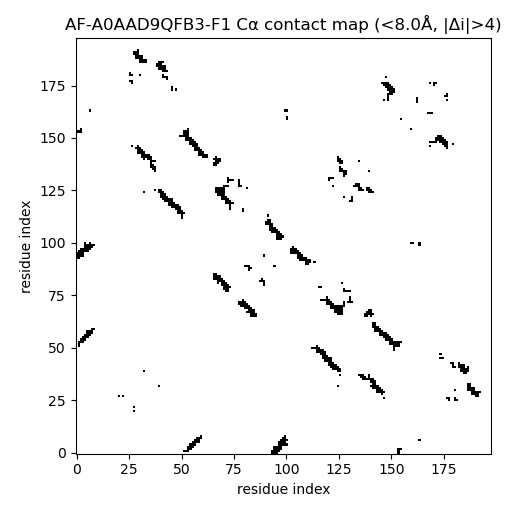2 VAL A O 1
ATOM 914 N N . GLY A 1 113 ? -22.664 -3.309 -2.025 1.00 55.25 113 GLY A N 1
ATOM 915 C CA . GLY A 1 113 ? -22.816 -4.752 -1.784 1.00 55.25 113 GLY A CA 1
ATOM 916 C C . GLY A 1 113 ? -21.731 -5.639 -2.407 1.00 55.25 113 GLY A C 1
ATOM 917 O O . GLY A 1 113 ? -21.854 -6.862 -2.373 1.00 55.25 113 GLY A O 1
ATOM 918 N N . ARG A 1 114 ? -20.671 -5.054 -2.980 1.00 66.81 114 ARG A N 1
ATOM 919 C CA . ARG A 1 114 ? -19.517 -5.814 -3.471 1.00 66.81 114 ARG A CA 1
ATOM 920 C C . ARG A 1 114 ? -18.561 -6.164 -2.330 1.00 66.81 114 ARG A C 1
ATOM 922 O O . ARG A 1 114 ? -18.252 -5.323 -1.496 1.00 66.81 114 ARG A O 1
ATOM 929 N N . VAL A 1 115 ? -18.060 -7.392 -2.372 1.00 73.94 115 VAL A N 1
ATOM 930 C CA . VAL A 1 115 ? -17.037 -7.932 -1.468 1.00 73.94 115 VAL A CA 1
ATOM 931 C C . VAL A 1 115 ? -15.702 -7.915 -2.201 1.00 73.94 115 VAL A C 1
ATOM 933 O O . VAL A 1 115 ? -15.647 -8.418 -3.328 1.00 73.94 115 VAL A O 1
ATOM 936 N N . ILE A 1 116 ? -14.653 -7.377 -1.579 1.00 80.62 116 ILE A N 1
ATOM 937 C CA . ILE A 1 116 ? -13.282 -7.535 -2.078 1.00 80.62 116 ILE A CA 1
ATOM 938 C C . ILE A 1 116 ? -12.875 -8.980 -1.834 1.00 80.62 116 ILE A C 1
ATOM 940 O O . ILE A 1 116 ? -12.871 -9.436 -0.692 1.00 80.62 116 ILE A O 1
ATOM 944 N N . ARG A 1 117 ? -12.575 -9.719 -2.900 1.00 86.06 117 ARG A N 1
ATOM 945 C CA . ARG A 1 117 ? -12.220 -11.137 -2.759 1.00 86.06 117 ARG A CA 1
ATOM 946 C C . ARG A 1 117 ? -10.797 -11.281 -2.253 1.00 86.06 117 ARG A C 1
ATOM 948 O O . ARG A 1 117 ? -9.918 -10.579 -2.734 1.00 86.06 117 ARG A O 1
ATOM 955 N N . GLY A 1 118 ? -10.596 -12.206 -1.323 1.00 89.50 118 GLY A N 1
ATOM 956 C CA . GLY A 1 118 ? -9.295 -12.672 -0.875 1.00 89.50 118 GLY A CA 1
ATOM 957 C C . GLY A 1 118 ? -8.620 -13.592 -1.896 1.00 89.50 118 GLY A C 1
ATOM 958 O O . GLY A 1 118 ? -9.104 -13.821 -3.005 1.00 89.50 118 GLY A O 1
ATOM 959 N N . GLY A 1 119 ? -7.467 -14.138 -1.512 1.00 93.38 119 GLY A N 1
ATOM 960 C CA . GLY A 1 119 ? -6.623 -14.994 -2.356 1.00 93.38 119 GLY A CA 1
ATOM 961 C C . GLY A 1 119 ? -5.711 -14.227 -3.323 1.00 93.38 119 GLY A C 1
ATOM 962 O O . GLY A 1 119 ? -5.151 -14.808 -4.254 1.00 93.38 119 GLY A O 1
ATOM 963 N N . GLY A 1 120 ? -5.572 -12.917 -3.128 1.00 93.81 120 GLY A N 1
ATOM 964 C CA . GLY A 1 120 ? -4.801 -12.022 -3.990 1.00 93.81 120 GLY A CA 1
ATOM 965 C C . GLY A 1 120 ? -3.425 -11.632 -3.454 1.00 93.81 120 GLY A C 1
ATOM 966 O O . GLY A 1 120 ? -3.036 -11.978 -2.333 1.00 93.81 120 GLY A O 1
ATOM 967 N N . ILE A 1 121 ? -2.711 -10.849 -4.264 1.00 95.31 121 ILE A N 1
ATOM 968 C CA . ILE A 1 121 ? -1.388 -10.304 -3.952 1.00 95.31 121 ILE A CA 1
ATOM 969 C C . ILE A 1 121 ? -1.507 -8.801 -3.725 1.00 95.31 121 ILE A C 1
ATOM 971 O O . ILE A 1 121 ? -2.023 -8.061 -4.565 1.00 95.31 121 ILE A O 1
ATOM 975 N N . VAL A 1 122 ? -0.989 -8.368 -2.582 1.00 95.69 122 VAL A N 1
ATOM 976 C CA . VAL A 1 122 ? -0.749 -6.966 -2.255 1.00 95.69 122 VAL A CA 1
ATOM 977 C C . VAL A 1 122 ? 0.674 -6.616 -2.666 1.00 95.69 122 VAL A C 1
ATOM 979 O O . VAL A 1 122 ? 1.615 -7.306 -2.270 1.00 95.69 122 VAL A O 1
ATOM 982 N N . ILE A 1 123 ? 0.826 -5.528 -3.411 1.00 96.81 123 ILE A N 1
ATOM 983 C CA . ILE A 1 123 ? 2.105 -4.925 -3.759 1.00 96.81 123 ILE A CA 1
ATOM 984 C C . ILE A 1 123 ? 2.140 -3.490 -3.230 1.00 96.81 123 ILE A C 1
ATOM 986 O O . ILE A 1 123 ? 1.204 -2.722 -3.431 1.00 96.81 123 ILE A O 1
ATOM 990 N N . VAL A 1 124 ? 3.220 -3.126 -2.542 1.00 95.69 124 VAL A N 1
ATOM 991 C CA . VAL A 1 124 ? 3.470 -1.748 -2.091 1.00 95.69 124 VAL A CA 1
ATOM 992 C C . VAL A 1 124 ? 4.567 -1.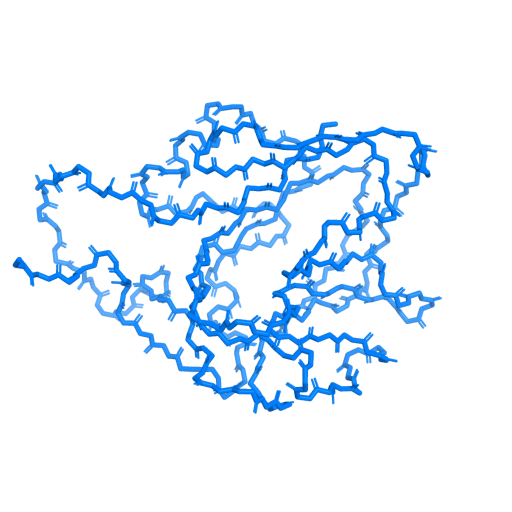139 -2.950 1.00 95.69 124 VAL A C 1
ATOM 994 O O . VAL A 1 124 ? 5.617 -1.756 -3.136 1.00 95.69 124 VAL A O 1
ATOM 997 N N . GLY A 1 125 ? 4.317 0.075 -3.431 1.00 94.56 125 GLY A N 1
ATOM 998 C CA . GLY A 1 125 ? 5.249 0.889 -4.206 1.00 94.56 125 GLY A CA 1
ATOM 999 C C . GLY A 1 125 ? 5.242 0.661 -5.720 1.00 94.56 125 GLY A C 1
ATOM 1000 O O . GLY A 1 125 ? 6.010 1.315 -6.421 1.00 94.56 125 GLY A O 1
ATOM 1001 N N . GLN A 1 126 ? 4.389 -0.235 -6.228 1.00 94.94 126 GLN A N 1
ATOM 1002 C CA . GLN A 1 126 ? 4.256 -0.533 -7.657 1.00 94.94 126 GLN A CA 1
ATOM 1003 C C . GLN A 1 126 ? 2.790 -0.728 -8.052 1.00 94.94 126 GLN A C 1
ATOM 1005 O O . GLN A 1 126 ? 1.967 -1.193 -7.251 1.00 94.94 126 GLN A O 1
ATOM 1010 N N . ASP A 1 127 ? 2.492 -0.419 -9.310 1.00 90.62 127 ASP A N 1
ATOM 1011 C CA . ASP A 1 127 ? 1.207 -0.700 -9.946 1.00 90.62 127 ASP A CA 1
ATOM 1012 C C . ASP A 1 127 ? 1.205 -2.093 -10.581 1.00 90.62 127 ASP A C 1
ATOM 1014 O O . ASP A 1 127 ? 2.179 -2.483 -11.217 1.00 90.62 127 ASP A O 1
ATOM 1018 N N . GLN A 1 128 ? 0.141 -2.871 -10.374 1.00 90.75 128 GLN A N 1
ATOM 1019 C CA . GLN A 1 128 ? 0.027 -4.232 -10.909 1.00 90.75 128 GLN A CA 1
ATOM 1020 C C . GLN A 1 128 ? -0.730 -4.238 -12.247 1.00 90.75 128 GLN A C 1
ATOM 1022 O O . GLN A 1 128 ? -1.954 -4.377 -12.256 1.00 90.75 128 GLN A O 1
ATOM 1027 N N . ASP A 1 129 ? -0.004 -4.219 -13.369 1.00 88.50 129 ASP A N 1
ATOM 1028 C CA . ASP A 1 129 ? -0.583 -4.425 -14.714 1.00 88.50 129 ASP A CA 1
ATOM 1029 C C . ASP A 1 129 ? -0.799 -5.910 -15.061 1.00 88.50 129 ASP A C 1
ATOM 1031 O O . ASP A 1 129 ? -1.380 -6.274 -16.087 1.00 88.50 129 ASP A O 1
ATOM 1035 N N . SER A 1 130 ? -0.343 -6.805 -14.187 1.00 91.88 130 SER A N 1
ATOM 1036 C CA . SER A 1 130 ? -0.669 -8.228 -14.199 1.00 91.88 130 SER A CA 1
ATOM 1037 C C . SER A 1 130 ? -0.674 -8.773 -12.772 1.00 91.88 130 SER A C 1
ATOM 1039 O O . SER A 1 130 ? -0.205 -8.118 -11.840 1.00 91.88 130 SER A O 1
ATOM 1041 N N . TYR A 1 131 ? -1.192 -9.987 -12.577 1.00 92.56 131 TYR A N 1
ATOM 1042 C CA . TYR A 1 131 ? -1.239 -10.608 -11.253 1.00 92.56 131 TYR A CA 1
ATOM 1043 C C . TYR A 1 131 ? 0.176 -10.784 -10.673 1.00 92.56 131 TYR A C 1
ATOM 1045 O O . TYR A 1 131 ? 0.920 -11.682 -11.073 1.00 92.56 131 TYR A O 1
ATOM 1053 N N . GLY A 1 132 ? 0.536 -9.920 -9.718 1.00 91.81 132 GLY A N 1
ATOM 1054 C CA . GLY A 1 132 ? 1.831 -9.910 -9.046 1.00 91.81 132 GLY A CA 1
ATOM 1055 C C . GLY A 1 132 ? 3.013 -9.370 -9.861 1.00 91.81 132 GLY A C 1
ATOM 1056 O O . GLY A 1 132 ? 4.146 -9.659 -9.472 1.00 91.81 132 GLY A O 1
ATOM 1057 N N . GLY A 1 133 ? 2.800 -8.640 -10.966 1.00 93.19 133 GLY A N 1
ATOM 1058 C CA . GLY A 1 133 ? 3.906 -8.162 -11.806 1.00 93.19 133 GLY A CA 1
ATOM 1059 C C . GLY A 1 133 ? 3.508 -7.208 -12.934 1.00 93.19 133 GLY A C 1
ATOM 1060 O O . GLY A 1 133 ? 2.448 -6.590 -12.889 1.00 93.19 133 GLY A O 1
ATOM 1061 N N . ALA A 1 134 ? 4.350 -7.159 -13.975 1.00 94.69 134 ALA A N 1
ATOM 1062 C CA . ALA A 1 134 ? 4.279 -6.211 -15.098 1.00 94.69 134 ALA A CA 1
ATOM 1063 C C . ALA A 1 134 ? 4.383 -4.740 -14.658 1.00 94.69 134 ALA A C 1
ATOM 1065 O O . ALA A 1 134 ? 3.680 -3.885 -15.163 1.00 94.69 134 ALA A O 1
ATOM 1066 N N . PHE A 1 135 ? 5.270 -4.461 -13.705 1.00 96.19 135 PHE A N 1
ATOM 1067 C CA . PHE A 1 135 ? 5.462 -3.115 -13.176 1.00 96.19 135 PHE A CA 1
ATOM 1068 C C . PHE A 1 135 ? 6.079 -2.173 -14.220 1.00 96.19 135 PHE A C 1
ATOM 1070 O O . PHE A 1 135 ? 6.995 -2.569 -14.948 1.00 96.19 135 PHE A O 1
ATOM 1077 N N . ASP A 1 136 ? 5.631 -0.918 -14.226 1.00 93.81 136 ASP A N 1
ATOM 1078 C CA . ASP A 1 136 ? 6.216 0.190 -14.982 1.00 93.81 136 ASP A CA 1
ATOM 1079 C C . ASP A 1 136 ? 6.839 1.200 -14.007 1.00 93.81 136 ASP A C 1
ATOM 1081 O O . ASP A 1 136 ? 6.188 1.701 -13.085 1.00 93.81 136 ASP A O 1
ATOM 1085 N N . SER A 1 137 ? 8.116 1.533 -14.214 1.00 94.81 137 SER A N 1
ATOM 1086 C CA . SER A 1 137 ? 8.834 2.456 -13.334 1.00 94.81 137 SER A CA 1
ATOM 1087 C C . SER A 1 137 ? 8.217 3.852 -13.306 1.00 94.81 137 SER A C 1
ATOM 1089 O O . SER A 1 137 ? 8.357 4.542 -12.303 1.00 94.81 137 SER A O 1
ATOM 1091 N N . SER A 1 138 ? 7.511 4.284 -14.355 1.00 90.25 138 SER A N 1
ATOM 1092 C CA . SER A 1 138 ? 6.819 5.578 -14.377 1.00 90.25 138 SER A CA 1
ATOM 1093 C C . SER A 1 138 ? 5.676 5.650 -13.355 1.00 90.25 138 SER A C 1
ATOM 1095 O O . SER A 1 138 ? 5.426 6.722 -12.794 1.00 90.25 138 SER A O 1
ATOM 1097 N N . GLN A 1 139 ? 5.059 4.510 -13.032 1.00 87.38 139 GLN A N 1
ATOM 1098 C CA . GLN A 1 139 ? 3.968 4.380 -12.062 1.00 87.38 139 GLN A CA 1
ATOM 1099 C C . GLN A 1 139 ? 4.456 4.037 -10.647 1.00 87.38 139 GLN A C 1
ATOM 1101 O O . GLN A 1 139 ? 3.656 4.030 -9.711 1.00 87.38 139 GLN A O 1
ATOM 1106 N N . SER A 1 140 ? 5.751 3.771 -10.452 1.00 92.25 140 SER A N 1
ATOM 1107 C CA . SER A 1 140 ? 6.265 3.359 -9.144 1.00 92.25 140 SER A CA 1
ATOM 1108 C C . SER A 1 140 ? 6.212 4.496 -8.120 1.00 92.25 140 SER A C 1
ATOM 1110 O O . SER A 1 140 ? 6.292 5.680 -8.455 1.00 92.25 140 SER A O 1
ATOM 1112 N N . PHE A 1 141 ? 6.090 4.159 -6.844 1.00 90.88 141 PHE A N 1
ATOM 1113 C CA . PHE A 1 141 ? 6.215 5.133 -5.766 1.00 90.88 141 PHE A CA 1
ATOM 1114 C C . PHE A 1 141 ? 7.687 5.474 -5.506 1.00 90.88 141 PHE A C 1
ATOM 1116 O O . PHE A 1 141 ? 8.555 4.606 -5.578 1.00 90.88 141 PHE A O 1
ATOM 1123 N N . THR A 1 142 ? 7.957 6.727 -5.139 1.00 90.31 142 THR A N 1
ATOM 1124 C CA . THR A 1 142 ? 9.236 7.136 -4.545 1.00 90.31 142 THR A CA 1
ATOM 1125 C C . THR A 1 142 ? 8.973 7.916 -3.264 1.00 90.31 142 THR A C 1
ATOM 1127 O O . THR A 1 142 ? 8.019 8.695 -3.186 1.00 90.31 142 THR A O 1
ATOM 1130 N N . GLY A 1 143 ? 9.796 7.701 -2.241 1.00 88.06 143 GLY A N 1
ATOM 1131 C CA . GLY A 1 143 ? 9.593 8.276 -0.913 1.00 88.06 143 GLY A CA 1
ATOM 1132 C C . GLY A 1 143 ? 9.579 7.226 0.191 1.00 88.06 143 GLY A C 1
ATOM 1133 O O . GLY A 1 143 ? 10.125 6.138 0.034 1.00 88.06 143 GLY A O 1
ATOM 1134 N N . LYS A 1 144 ? 8.975 7.553 1.330 1.00 87.69 144 LYS A N 1
ATOM 1135 C CA . LYS A 1 144 ? 8.890 6.676 2.500 1.00 87.69 144 LYS A CA 1
ATOM 1136 C C . LYS A 1 144 ? 7.461 6.226 2.734 1.00 87.69 144 LYS A C 1
ATOM 1138 O O . LYS A 1 144 ? 6.535 7.015 2.561 1.00 87.69 144 LYS A O 1
ATOM 1143 N N . ILE A 1 145 ? 7.298 4.985 3.176 1.00 86.94 145 ILE A N 1
ATOM 1144 C CA . ILE A 1 145 ? 6.045 4.453 3.710 1.00 86.94 145 ILE A CA 1
ATOM 1145 C C . ILE A 1 145 ? 6.328 3.832 5.075 1.00 86.94 145 ILE A C 1
ATOM 1147 O O . ILE A 1 145 ? 7.346 3.164 5.265 1.00 86.94 145 ILE A O 1
ATOM 1151 N N . SER A 1 146 ? 5.419 4.038 6.020 1.00 84.94 146 SER A N 1
ATOM 1152 C CA . SER A 1 146 ? 5.518 3.472 7.360 1.00 84.94 146 SER A CA 1
ATOM 1153 C C . SER A 1 146 ? 4.157 3.050 7.889 1.00 84.94 146 SER A C 1
ATOM 1155 O O . SER A 1 146 ? 3.121 3.595 7.506 1.00 84.94 146 SER A O 1
ATOM 1157 N N . GLY A 1 147 ? 4.145 2.079 8.795 1.00 83.00 147 GLY A N 1
ATOM 1158 C CA . GLY A 1 147 ? 2.963 1.779 9.593 1.00 83.00 147 GLY A CA 1
ATOM 1159 C C . GLY A 1 147 ? 1.754 1.234 8.826 1.00 83.00 147 GLY A C 1
ATOM 1160 O O . GLY A 1 147 ? 0.630 1.438 9.283 1.00 83.00 147 GLY A O 1
ATOM 1161 N N . ILE A 1 148 ? 1.949 0.555 7.689 1.00 86.81 148 ILE A N 1
ATOM 1162 C CA . ILE A 1 148 ? 0.835 -0.032 6.927 1.00 86.81 148 ILE A CA 1
ATOM 1163 C C . ILE A 1 148 ? 0.089 -1.064 7.770 1.00 86.81 148 ILE A C 1
ATOM 1165 O O . ILE A 1 148 ? 0.664 -2.069 8.186 1.00 86.81 148 ILE A O 1
ATOM 1169 N N . ASN A 1 149 ? -1.208 -0.844 7.963 1.00 87.88 149 ASN A N 1
ATOM 1170 C CA . ASN A 1 149 ? -2.112 -1.782 8.616 1.00 87.88 149 ASN A CA 1
ATOM 1171 C C . ASN A 1 149 ? -3.458 -1.834 7.886 1.00 87.88 149 ASN A C 1
ATOM 1173 O O . ASN A 1 149 ? -3.943 -0.821 7.379 1.00 87.88 149 ASN A O 1
ATOM 1177 N N . LEU A 1 150 ? -4.050 -3.028 7.846 1.00 88.50 150 LEU A N 1
ATOM 1178 C CA . LEU A 1 150 ? -5.334 -3.318 7.215 1.00 88.50 150 LEU A CA 1
ATOM 1179 C C . LEU A 1 150 ? -6.239 -4.038 8.216 1.00 88.50 150 LEU A C 1
ATOM 1181 O O . LEU A 1 150 ? -5.843 -5.054 8.793 1.00 88.50 150 LEU A O 1
ATOM 1185 N N . TRP A 1 151 ? -7.461 -3.535 8.369 1.00 88.50 151 TRP A N 1
ATOM 1186 C CA . TRP A 1 151 ? -8.498 -4.130 9.205 1.00 88.50 151 TRP A CA 1
ATOM 1187 C C . TRP A 1 151 ? -9.672 -4.636 8.372 1.00 88.50 151 TRP A C 1
ATOM 1189 O O . TRP A 1 151 ? -10.037 -3.977 7.402 1.00 88.50 151 TRP A O 1
ATOM 1199 N N . SER A 1 152 ? -10.342 -5.713 8.794 1.00 84.94 152 SER A N 1
ATOM 1200 C CA . SER A 1 152 ? -11.590 -6.223 8.186 1.00 84.94 152 SER A CA 1
ATOM 1201 C C . SER A 1 152 ? -12.842 -5.515 8.714 1.00 84.94 152 SER A C 1
ATOM 1203 O O . SER A 1 152 ? -13.962 -6.017 8.625 1.00 84.94 152 SER A O 1
ATOM 1205 N N . ARG A 1 153 ? -12.650 -4.352 9.338 1.00 80.75 153 ARG A N 1
ATOM 1206 C CA . ARG A 1 153 ? -13.695 -3.516 9.922 1.00 80.75 153 ARG A CA 1
ATOM 1207 C C . ARG A 1 153 ? -13.400 -2.049 9.667 1.00 80.75 153 ARG A C 1
ATOM 1209 O O . ARG A 1 153 ? -12.269 -1.660 9.369 1.00 80.75 153 ARG A O 1
ATOM 1216 N N . VAL A 1 154 ? -14.420 -1.224 9.855 1.00 74.44 154 VAL A N 1
ATOM 1217 C CA . VAL A 1 154 ? -14.246 0.224 9.966 1.00 74.44 154 VAL A CA 1
ATOM 1218 C C . VAL A 1 154 ? -13.635 0.530 11.337 1.00 74.44 154 VAL A C 1
ATOM 1220 O O . VAL A 1 154 ? -14.231 0.213 12.369 1.00 74.44 154 VAL A O 1
ATOM 1223 N N . VAL A 1 155 ? -12.434 1.109 11.361 1.00 75.88 155 VAL A N 1
ATOM 1224 C CA . VAL A 1 155 ? -11.821 1.609 12.604 1.00 75.88 155 VAL A CA 1
ATOM 1225 C C . VAL A 1 155 ? -12.519 2.897 13.057 1.00 75.88 155 VAL A C 1
ATOM 1227 O O . VAL A 1 155 ? -12.998 3.688 12.242 1.00 75.88 155 VAL A O 1
ATOM 1230 N N . SER A 1 156 ? -12.612 3.118 14.366 1.00 75.81 156 SER A N 1
ATOM 1231 C CA . SER A 1 156 ? -13.276 4.295 14.936 1.00 75.81 156 SER A CA 1
ATOM 1232 C C . SER A 1 156 ? -12.414 5.559 14.857 1.00 75.81 156 SER A C 1
ATOM 1234 O O . SER A 1 156 ? -11.188 5.497 14.811 1.00 75.81 156 SER A O 1
ATOM 1236 N N . HIS A 1 157 ? -13.046 6.735 14.943 1.00 70.00 157 HIS A N 1
ATOM 1237 C CA . HIS A 1 157 ? -12.336 8.023 15.003 1.00 70.00 157 HIS A CA 1
ATOM 1238 C C . HIS A 1 157 ? -11.296 8.085 16.132 1.00 70.00 157 HIS A C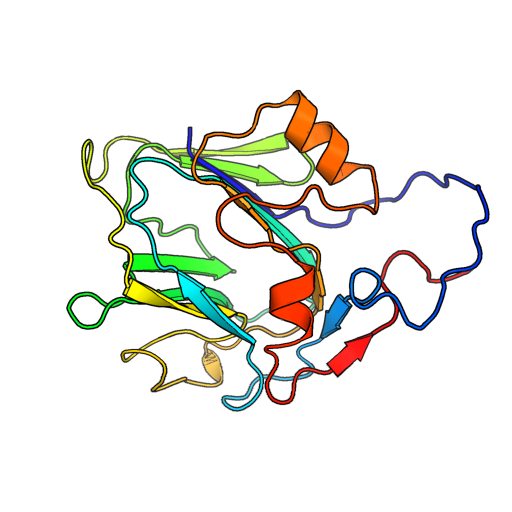 1
ATOM 1240 O O . HIS A 1 157 ? -10.214 8.629 15.948 1.00 70.00 157 HIS A O 1
ATOM 1246 N N . ASN A 1 158 ? -11.585 7.484 17.289 1.00 76.50 158 ASN A N 1
ATOM 1247 C CA . ASN A 1 158 ? -10.633 7.438 18.397 1.00 76.50 158 ASN A CA 1
ATOM 1248 C C . ASN A 1 158 ? -9.425 6.545 18.090 1.00 76.50 158 ASN A C 1
ATOM 1250 O O . ASN A 1 158 ? -8.313 6.904 18.462 1.00 76.50 158 ASN A O 1
ATOM 1254 N N . GLU A 1 159 ? -9.624 5.409 17.415 1.00 77.06 159 GLU A N 1
ATOM 1255 C CA . GLU A 1 159 ? -8.518 4.559 16.947 1.00 77.06 159 GLU A CA 1
ATOM 1256 C C . GLU A 1 159 ? -7.650 5.313 15.938 1.00 77.06 159 GLU A C 1
ATOM 1258 O O . GLU A 1 159 ? -6.433 5.345 16.089 1.00 77.06 159 GLU A O 1
ATOM 1263 N N . ILE A 1 160 ? -8.271 6.022 14.992 1.00 71.31 160 ILE A N 1
ATOM 1264 C CA . ILE A 1 160 ? -7.571 6.866 14.011 1.00 71.31 160 ILE A CA 1
ATOM 1265 C C . ILE A 1 160 ? -6.727 7.928 14.715 1.00 71.31 160 ILE A C 1
ATOM 1267 O O . ILE A 1 160 ? -5.529 8.016 14.474 1.00 71.31 160 ILE A O 1
ATOM 1271 N N . LEU A 1 161 ? -7.312 8.677 15.655 1.00 69.25 161 LEU A N 1
ATOM 1272 C CA . LEU A 1 161 ? -6.593 9.700 16.421 1.00 69.25 161 LEU A CA 1
ATOM 1273 C C . LEU A 1 161 ? -5.447 9.138 17.271 1.00 69.25 161 LEU A C 1
ATOM 1275 O O . LEU A 1 161 ? -4.509 9.868 17.589 1.00 69.25 161 LEU A O 1
ATOM 1279 N N . ARG A 1 162 ? -5.530 7.878 17.712 1.00 72.44 162 ARG A N 1
ATOM 1280 C CA . ARG A 1 162 ? -4.418 7.227 18.419 1.00 72.44 162 ARG A CA 1
ATOM 1281 C C . ARG A 1 162 ? -3.306 6.864 17.448 1.00 72.44 162 ARG A C 1
ATOM 1283 O O . ARG A 1 162 ? -2.155 7.214 17.705 1.00 72.44 162 ARG A O 1
ATOM 1290 N N . MET A 1 163 ? -3.661 6.229 16.332 1.00 73.62 163 MET A N 1
ATOM 1291 C CA . MET A 1 163 ? -2.719 5.858 15.276 1.00 73.62 163 MET A CA 1
ATOM 1292 C C . MET A 1 163 ? -2.045 7.081 14.647 1.00 73.62 163 MET A C 1
ATOM 1294 O O . MET A 1 163 ? -0.882 6.991 14.278 1.00 73.62 163 MET A O 1
ATOM 1298 N N . SER A 1 164 ? -2.729 8.232 14.605 1.00 66.00 164 SER A N 1
ATOM 1299 C CA . SER A 1 164 ? -2.193 9.493 14.081 1.00 66.00 164 SER A CA 1
ATOM 1300 C C . SER A 1 164 ? -1.205 10.195 15.028 1.00 66.00 164 SER A C 1
ATOM 1302 O O . SER A 1 164 ? -0.551 11.154 14.632 1.00 66.00 164 SER A O 1
ATOM 1304 N N . LYS A 1 165 ? -1.129 9.791 16.303 1.00 65.19 165 LYS A N 1
ATOM 1305 C CA . LYS A 1 165 ? -0.334 10.489 17.335 1.00 65.19 165 LYS A CA 1
ATOM 1306 C C . LYS A 1 165 ? 0.812 9.664 17.892 1.00 65.19 165 LYS A C 1
ATOM 1308 O O . LYS A 1 165 ? 1.769 10.230 18.412 1.00 65.19 165 LYS A O 1
ATOM 1313 N N . ILE A 1 166 ? 0.680 8.344 17.884 1.00 60.31 166 ILE A N 1
ATOM 1314 C CA . ILE A 1 166 ? 1.598 7.449 18.576 1.00 60.31 166 ILE A CA 1
ATOM 1315 C C . ILE A 1 166 ? 2.338 6.616 17.534 1.00 60.31 166 ILE A C 1
ATOM 1317 O O . ILE A 1 166 ? 1.723 5.963 16.701 1.00 60.31 166 ILE A O 1
ATOM 1321 N N . TYR A 1 167 ? 3.667 6.578 17.651 1.00 57.03 167 TYR A N 1
ATOM 1322 C CA . TYR A 1 167 ? 4.579 5.808 16.793 1.00 57.03 167 TYR A CA 1
ATOM 1323 C C . TYR A 1 167 ? 4.416 4.270 16.907 1.00 57.03 167 TYR A C 1
ATOM 1325 O O . TYR A 1 167 ? 5.137 3.496 16.288 1.00 57.03 167 TYR A O 1
ATOM 1333 N N . TYR A 1 168 ? 3.443 3.800 17.685 1.00 59.06 168 TYR A N 1
ATOM 1334 C CA . TYR A 1 168 ? 3.100 2.391 17.810 1.00 59.06 168 TYR A CA 1
ATOM 1335 C C . TYR A 1 168 ? 1.829 2.155 17.019 1.00 59.06 168 TYR A C 1
ATOM 1337 O O . TYR A 1 168 ? 0.731 2.511 17.449 1.00 59.06 168 TYR A O 1
ATOM 1345 N N . THR A 1 169 ? 1.997 1.575 15.840 1.00 63.34 169 THR A N 1
ATOM 1346 C CA . THR A 1 169 ? 0.866 1.191 15.018 1.00 63.34 169 THR A CA 1
ATOM 1347 C C . THR A 1 169 ? 0.135 0.030 15.675 1.00 63.34 169 THR A C 1
ATOM 1349 O O . THR A 1 169 ? 0.721 -1.005 15.994 1.00 63.34 169 THR A O 1
ATOM 1352 N N . GLU A 1 170 ? -1.159 0.226 15.927 1.00 73.38 170 GLU A N 1
ATOM 1353 C CA . GLU A 1 170 ? -2.049 -0.879 16.262 1.00 73.38 170 GLU A CA 1
ATOM 1354 C C . GLU A 1 170 ? -1.954 -1.925 15.140 1.00 73.38 170 GLU A C 1
ATOM 1356 O O . GLU A 1 170 ? -1.881 -1.568 13.966 1.00 73.38 170 GLU A O 1
ATOM 1361 N N . ASN A 1 171 ? -1.933 -3.213 15.487 1.00 86.31 171 ASN A N 1
ATOM 1362 C CA . ASN A 1 171 ? -1.871 -4.263 14.476 1.00 86.31 171 ASN A CA 1
ATOM 1363 C C . ASN A 1 171 ? -3.243 -4.429 13.818 1.00 86.31 171 ASN A C 1
ATOM 1365 O O . ASN A 1 171 ? -4.237 -4.692 14.505 1.00 86.31 171 ASN A O 1
ATOM 1369 N N . GLY A 1 172 ? -3.272 -4.330 12.490 1.00 88.50 172 GLY A N 1
ATOM 1370 C CA . GLY A 1 172 ? -4.409 -4.772 11.688 1.00 88.50 172 GLY A CA 1
ATOM 1371 C C . GLY A 1 172 ? -4.733 -6.249 11.918 1.00 88.50 172 GLY A C 1
ATOM 1372 O O . GLY A 1 172 ? -3.829 -7.064 12.118 1.00 88.50 172 GLY A O 1
ATOM 1373 N N . ASP A 1 173 ? -6.021 -6.602 11.891 1.00 92.62 173 ASP A N 1
ATOM 1374 C CA . ASP A 1 173 ? -6.469 -8.002 11.946 1.00 92.62 173 ASP A CA 1
ATOM 1375 C C . ASP A 1 173 ? -6.355 -8.716 10.586 1.00 92.62 173 ASP A C 1
ATOM 1377 O O . ASP A 1 173 ? -6.395 -9.945 10.546 1.00 92.62 173 ASP A O 1
ATOM 1381 N N . VAL A 1 174 ? -6.132 -7.970 9.492 1.00 93.19 174 VAL A N 1
ATOM 1382 C CA . VAL A 1 174 ? -5.912 -8.518 8.142 1.00 93.19 174 VAL A CA 1
ATOM 1383 C C . VAL A 1 174 ? -4.442 -8.454 7.738 1.00 93.19 174 VAL A C 1
ATOM 1385 O O . VAL A 1 174 ? -3.873 -9.471 7.351 1.00 93.19 174 VAL A O 1
ATOM 1388 N N . LEU A 1 175 ? -3.816 -7.275 7.814 1.00 93.38 175 LEU A N 1
ATOM 1389 C CA . LEU A 1 175 ? -2.383 -7.078 7.557 1.00 93.38 175 LEU A CA 1
ATOM 1390 C C . LEU A 1 175 ? -1.812 -6.090 8.566 1.00 93.38 175 LEU A C 1
ATOM 1392 O O . LEU A 1 175 ? -2.485 -5.132 8.945 1.00 93.38 175 LEU A O 1
ATOM 1396 N N . LYS A 1 176 ? -0.556 -6.294 8.960 1.00 91.62 176 LYS A N 1
ATOM 1397 C CA . LYS A 1 176 ? 0.108 -5.489 9.988 1.00 91.62 176 LYS A CA 1
ATOM 1398 C C . LYS A 1 176 ? 1.513 -5.080 9.589 1.00 91.62 176 LYS A C 1
ATOM 1400 O O . LYS A 1 176 ? 2.207 -5.822 8.895 1.00 91.62 176 LYS A O 1
ATOM 1405 N N . TRP A 1 177 ? 1.941 -3.923 10.083 1.00 89.12 177 TRP A N 1
ATOM 1406 C CA . TRP A 1 177 ? 3.180 -3.279 9.651 1.00 89.12 177 TRP A CA 1
ATOM 1407 C C . TRP A 1 177 ? 4.434 -4.168 9.704 1.00 89.12 177 TRP A C 1
ATOM 1409 O O . TRP A 1 177 ? 5.154 -4.215 8.703 1.00 89.12 177 TRP A O 1
ATOM 1419 N N . PRO A 1 178 ? 4.693 -4.929 10.787 1.00 88.19 178 PRO A N 1
ATOM 1420 C CA . PRO A 1 178 ? 5.889 -5.769 10.861 1.00 88.19 178 PRO A CA 1
ATOM 1421 C C . PRO A 1 178 ? 6.021 -6.767 9.701 1.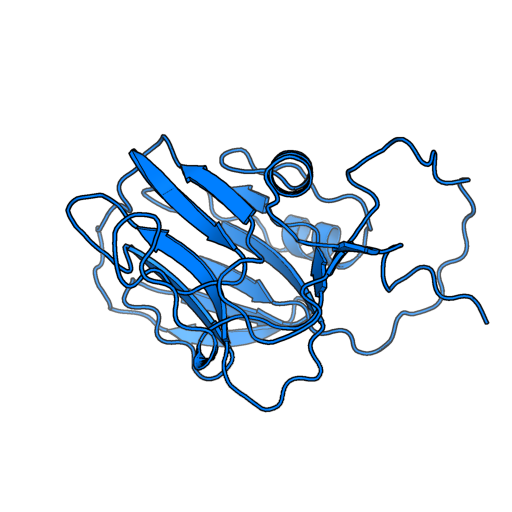00 88.19 178 PRO A C 1
ATOM 1423 O O . PRO A 1 178 ? 7.137 -7.061 9.274 1.00 88.19 178 PRO A O 1
ATOM 1426 N N . ASP A 1 179 ? 4.897 -7.243 9.157 1.00 90.69 179 ASP A N 1
ATOM 1427 C CA . ASP A 1 179 ? 4.884 -8.230 8.075 1.00 90.69 179 ASP A CA 1
ATOM 1428 C C . ASP A 1 179 ? 5.316 -7.606 6.735 1.00 90.69 179 ASP A C 1
ATOM 1430 O O . ASP A 1 179 ? 5.945 -8.270 5.913 1.00 90.69 179 ASP A O 1
ATOM 1434 N N . PHE A 1 180 ? 5.055 -6.311 6.525 1.00 91.12 180 PHE A N 1
ATOM 1435 C CA . PHE A 1 180 ? 5.515 -5.583 5.336 1.00 91.12 180 PHE A CA 1
ATOM 1436 C C . PHE A 1 180 ? 7.027 -5.339 5.360 1.00 91.12 180 PHE A C 1
ATOM 1438 O O . PHE A 1 180 ? 7.695 -5.428 4.332 1.00 91.12 180 PHE A O 1
ATOM 1445 N N . VAL A 1 181 ? 7.599 -5.067 6.536 1.00 88.44 181 VAL A N 1
ATOM 1446 C CA . VAL A 1 181 ? 9.040 -4.793 6.657 1.00 88.44 181 VAL A CA 1
ATOM 1447 C C . VAL A 1 181 ? 9.871 -6.019 6.275 1.00 88.44 181 VAL A C 1
ATOM 1449 O O . VAL A 1 181 ? 10.913 -5.896 5.622 1.00 88.44 181 VAL A O 1
ATOM 1452 N N . VAL A 1 182 ? 9.412 -7.217 6.642 1.00 88.38 182 VAL A N 1
ATOM 1453 C CA . VAL A 1 182 ? 10.124 -8.470 6.344 1.00 88.38 182 VAL A CA 1
ATOM 1454 C C . VAL A 1 182 ? 9.909 -8.975 4.912 1.00 88.38 182 VAL A C 1
ATOM 1456 O O . VAL A 1 182 ? 10.744 -9.725 4.416 1.00 88.38 182 VAL A O 1
ATOM 1459 N N . SER A 1 183 ? 8.847 -8.546 4.223 1.00 91.25 183 SER A N 1
ATOM 1460 C CA . SER A 1 183 ? 8.460 -9.010 2.875 1.00 91.25 183 SER A CA 1
ATOM 1461 C C . SER A 1 183 ? 8.878 -8.063 1.737 1.00 91.25 183 SER A C 1
ATOM 1463 O O . SER A 1 183 ? 8.261 -8.018 0.666 1.00 91.25 183 SER A O 1
ATOM 1465 N N . ARG A 1 184 ? 9.938 -7.286 1.967 1.00 93.19 184 ARG A N 1
ATOM 1466 C CA . ARG A 1 184 ? 10.465 -6.291 1.028 1.00 93.19 184 ARG A CA 1
ATOM 1467 C C . ARG A 1 184 ? 11.457 -6.874 0.017 1.00 93.19 184 ARG A C 1
ATOM 1469 O O . ARG A 1 184 ? 12.245 -7.762 0.336 1.00 93.19 184 ARG A O 1
ATOM 1476 N N . TYR A 1 185 ? 11.487 -6.279 -1.168 1.00 95.81 185 TYR A N 1
ATOM 1477 C CA . TYR A 1 185 ? 12.398 -6.577 -2.269 1.00 95.81 185 TYR A CA 1
ATOM 1478 C C . TYR A 1 185 ? 13.089 -5.279 -2.675 1.00 95.81 185 TYR A C 1
ATOM 1480 O O . TYR A 1 185 ? 12.415 -4.354 -3.102 1.00 95.81 185 TYR A O 1
ATOM 1488 N N . ASN A 1 186 ? 14.410 -5.192 -2.490 1.00 94.12 186 ASN A N 1
ATOM 1489 C CA . ASN A 1 186 ? 15.244 -4.015 -2.802 1.00 94.12 186 ASN A CA 1
ATOM 1490 C C . ASN A 1 186 ? 14.802 -2.675 -2.174 1.00 94.12 186 ASN A C 1
ATOM 1492 O O . ASN A 1 186 ? 15.319 -1.630 -2.546 1.00 94.12 186 ASN A O 1
ATOM 1496 N N . VAL A 1 187 ? 13.898 -2.696 -1.190 1.00 93.56 187 VAL A N 1
ATOM 1497 C CA . VAL A 1 187 ? 13.483 -1.501 -0.444 1.00 93.56 187 VAL A CA 1
ATOM 1498 C C . VAL A 1 187 ? 14.456 -1.243 0.702 1.00 93.56 187 VAL A C 1
ATOM 1500 O O . VAL A 1 187 ? 14.780 -2.149 1.485 1.00 93.56 187 VAL A O 1
ATOM 1503 N N . GLU A 1 188 ? 14.907 0.001 0.815 1.00 92.19 188 GLU A N 1
ATOM 1504 C CA . GLU A 1 188 ? 15.797 0.432 1.886 1.00 92.19 188 GLU A CA 1
ATOM 1505 C C . GLU A 1 188 ? 15.020 0.613 3.194 1.00 92.19 188 GLU A C 1
ATOM 1507 O O . GLU A 1 188 ? 13.855 1.001 3.203 1.00 92.19 188 GLU A O 1
ATOM 1512 N N . MET A 1 189 ? 15.674 0.345 4.323 1.00 88.69 189 MET A N 1
ATOM 1513 C CA . MET A 1 189 ? 15.128 0.668 5.640 1.00 88.69 189 MET A CA 1
ATOM 1514 C C . MET A 1 189 ? 15.820 1.918 6.158 1.00 88.69 189 MET A C 1
ATOM 1516 O O . MET A 1 189 ? 17.049 1.949 6.257 1.00 88.69 189 MET A O 1
ATOM 1520 N N . GLN A 1 190 ? 15.040 2.926 6.527 1.00 83.31 190 GLN A N 1
ATOM 1521 C CA . GLN A 1 190 ? 15.561 4.143 7.133 1.00 83.31 190 GLN A CA 1
ATOM 1522 C C . GLN A 1 190 ? 15.075 4.272 8.569 1.00 83.31 190 GLN A C 1
ATOM 1524 O O . GLN A 1 190 ? 13.974 3.839 8.917 1.00 83.31 190 GLN A O 1
ATOM 1529 N N . CYS A 1 191 ? 15.918 4.868 9.420 1.00 72.88 191 CYS A N 1
ATOM 1530 C CA . CYS A 1 191 ? 15.447 5.343 10.713 1.00 72.88 191 CYS A CA 1
ATOM 1531 C C . CYS A 1 191 ? 14.225 6.234 10.470 1.00 72.88 191 CYS A C 1
ATOM 1533 O O . CYS A 1 191 ? 14.234 7.018 9.517 1.00 72.88 191 CYS A O 1
ATOM 1535 N N . PRO A 1 192 ? 13.195 6.118 11.307 1.00 66.25 192 PRO A N 1
ATOM 1536 C CA . PRO A 1 192 ? 11.931 6.760 11.040 1.00 66.25 192 PRO A CA 1
ATOM 1537 C C . PRO A 1 192 ? 12.126 8.263 10.953 1.00 66.25 192 PRO A C 1
ATOM 1539 O O . PRO A 1 192 ? 12.838 8.868 11.762 1.00 66.25 192 PRO A O 1
ATOM 1542 N N . SER A 1 193 ? 11.485 8.848 9.946 1.00 56.66 193 SER A N 1
ATOM 1543 C CA . SER A 1 193 ? 11.506 10.276 9.602 1.00 56.66 193 SER A CA 1
ATOM 1544 C C . SER A 1 193 ? 11.229 11.206 10.796 1.00 56.66 193 SER A C 1
ATOM 1546 O O . SER A 1 193 ? 11.637 12.362 10.782 1.00 56.66 193 SER A O 1
ATOM 1548 N N . GLN A 1 194 ? 10.626 10.689 11.870 1.00 53.59 194 GLN A N 1
ATOM 1549 C CA . GLN A 1 194 ? 10.299 11.409 13.104 1.00 53.59 194 GLN A CA 1
ATOM 1550 C C . GLN A 1 194 ? 11.399 11.384 14.191 1.00 53.59 194 GLN A C 1
ATOM 1552 O O . GLN A 1 194 ? 11.184 11.903 15.285 1.00 53.59 194 GLN A O 1
ATOM 1557 N N . LEU A 1 195 ? 12.577 10.802 13.923 1.00 46.78 195 LEU A N 1
ATOM 1558 C CA . LEU A 1 195 ? 13.731 10.792 14.844 1.00 46.78 195 LEU A CA 1
ATOM 1559 C C . LEU A 1 195 ? 14.855 11.756 14.454 1.00 46.78 195 LEU A C 1
ATOM 1561 O O . LEU A 1 195 ? 15.952 11.657 15.010 1.00 46.78 195 LEU A O 1
ATOM 1565 N N . ILE A 1 196 ? 14.638 12.668 13.506 1.00 38.31 196 ILE A N 1
ATOM 1566 C CA . ILE A 1 196 ? 15.687 13.626 13.154 1.00 38.31 196 ILE A CA 1
ATOM 1567 C C . ILE A 1 196 ? 15.787 14.680 14.261 1.00 38.31 196 ILE A C 1
ATOM 1569 O O . ILE A 1 196 ? 14.868 15.448 14.522 1.00 38.31 196 ILE A O 1
ATOM 1573 N N . TRP A 1 197 ? 16.923 14.627 14.952 1.00 28.14 197 TRP A N 1
ATOM 1574 C CA . TRP A 1 197 ? 17.327 15.511 16.033 1.00 28.14 197 TRP A CA 1
ATOM 1575 C C . TRP A 1 197 ? 17.688 16.911 15.517 1.00 28.14 197 TRP A C 1
ATOM 1577 O O . TRP A 1 197 ? 18.387 17.022 14.508 1.00 28.14 197 TRP A O 1
ATOM 1587 N N . ASN A 1 198 ? 17.341 17.898 16.355 1.00 30.42 198 ASN A N 1
ATOM 1588 C CA . ASN A 1 198 ? 17.745 19.315 16.415 1.00 30.42 198 ASN A CA 1
ATOM 1589 C C . ASN A 1 198 ? 16.837 20.327 15.715 1.00 30.42 198 ASN A C 1
ATOM 1591 O O . ASN A 1 198 ? 16.852 20.398 14.470 1.00 30.42 198 ASN A O 1
#

Foldseek 3Di:
DAEEEAAEDDDDDDDDDDDPDDPPPLQQWWWFAAAQDFQWKFKDFFAAKAQGKYKYKYWDDPDPAKAWFKFKDDQVDGPLDTDIPDDDDDQDAWYFYHYLLHTPDIDGDHHPRDISGGPAMMMGQFGPPHGVDPTDSSHGDGGIMHWIAMASDDDDSVLVNCCSRDSDRDHHPRHTGSSRSVRIGPIDIHRDPVPDDD

Mean predicted aligned error: 10.45 Å

Organism: Acropora cervicornis (NCBI:txid6130)

InterPro domains:
  IPR001759 Pentraxin domain [PF00354] (87-179)
  IPR001759 Pentraxin domain [PS51828] (1-196)
  IPR001759 Pentraxin domain [SM00159] (23-191)
  IPR013320 Concanavalin A-like lectin/glucanase domain superfamily [SSF49899] (27-183)
  IPR051360 Neuronal Pentraxin and Related [PTHR19277] (88-182)

pLDDT: mean 71.04, std 21.48, range [24.7, 97.38]

Nearest PDB structures (foldseek):
  2a3x-assembly1_F  TM=7.348E-01  e=2.894E-10  Homo sapiens
  8wv5-assembly1_J  TM=7.842E-01  e=2.433E-09  Homo sapiens
  3flp-assembly1_A  TM=8.309E-01  e=1.274E-08  Limulus polyphemus
  6ype-assembly2_B  TM=7.773E-01  e=4.395E-09  Homo sapiens
  4pbo-assembly1_A  TM=7.050E-01  e=6.623E-10  Danio rerio

Sequence (198 aa):
MFLVDIAEQKEILSYTSRKSMNKDEWSNYDLYFPSKDVNSYVKQTLSSDLDMFTICFWMETNDSQPGTTFSYAISSSLNELTLFRNEWENKTGSWNLTVDGKLINHGSGFQVGRVIRGGGIVIVGQDQDSYGGAFDSSQSFTGKISGINLWSRVVSHNEILRMSKIYYTENGDVLKWPDFVVSRYNVEMQCPSQLIWN

Secondary structure (DSSP, 8-state):
-EEEEEE------------PPPTT-GGG-EEEE-SS-SS-EEEEEE-S-BSS-EEEEEEE---SS-EEEEEEEETTEEEEEEEEESS----SSSEEEEETTEEEEE---SSTTPPBPSSEEEEESS--SBTTB---GGGB--EEEEEEEEESSPPPHHHHHHHTT-SSPPPPSSB-HHHHHHTEESPEEE--GGG---

Solvent-accessible surface area (backbone atoms only — not comparable to full-atom values): 11168 Å² total; per-residue (Å²): 106,32,50,42,39,53,33,61,91,76,82,84,80,90,77,92,76,93,70,87,77,64,90,83,50,67,71,63,43,21,43,32,33,92,52,70,41,71,68,44,33,28,60,50,73,41,73,61,66,32,80,42,43,24,46,39,34,41,49,48,66,88,64,90,64,50,20,14,52,36,22,26,25,30,92,91,41,69,64,70,45,56,44,51,51,86,59,88,72,67,95,49,37,33,34,30,36,23,40,71,86,39,80,77,47,72,53,68,85,32,64,80,91,58,60,48,73,35,70,21,39,34,30,32,23,32,42,53,75,37,76,86,36,71,52,48,34,78,39,11,27,45,34,37,40,30,58,44,24,25,28,68,40,70,75,50,72,68,56,50,54,44,51,75,72,40,95,64,63,72,73,30,86,68,38,34,38,57,61,50,65,74,35,51,34,84,50,43,78,36,78,37,88,88,69,76,81,133